Protein AF-A0A0D2NQE0-F1 (afdb_monomer_lite)

pLDDT: mean 86.61, std 12.64, range [36.31, 97.56]

Organism: Hypholoma sublateritium (strain FD-334 SS-4) (NCBI:txid945553)

InterPro domains:
  IPR002893 Zinc finger, MYND-type [PF01753] (149-188)
  IPR002893 Zinc finger, MYND-type [PS01360] (149-188)
  IPR002893 Zinc finger, MYND-type [PS50865] (149-188)

Secondary structure (DSSP, 8-state):
--PPPPPTTSSSSHHHHHHHHHHHHHHHHHHHHHHSTTS---SEEEE----GGGTTPPPTHHHH--SPPPHHHHHHHHHTTPPP-EEEETTTPPP-B-HHHHHHHHHHHHHTS--PPPPHHHHHHHB--GGGS-----GGGTSPPPPBBTTT--B-SS-PEEPTTTS--EESSHHHHHHHHHHHTTT---

Sequence (190 aa):
MVFPETCHCGNFSHHDYDTMTKYQADRLMSLLMYLHHNNAPPKWVRATYVTPRNNYGLDPAFLSSTTAPPPAEMRDRLAQGRAPLFHVAAEDFIPSLLSSDVEKIDNLRATKGGAHPVPEVVRAKVIGSKTTRPQVASKVFKEKNVRECAFCREAKEKDLMVCSRCKLVYYCGRECQRLAWPAHKLFCKG

Structure (mmCIF, N/CA/C/O backbone):
data_AF-A0A0D2NQE0-F1
#
_entry.id   AF-A0A0D2NQE0-F1
#
loop_
_atom_site.group_PDB
_atom_site.id
_atom_site.type_symbol
_atom_site.label_atom_id
_atom_site.label_alt_id
_atom_site.label_comp_id
_atom_site.label_asym_id
_atom_site.label_entity_id
_atom_site.label_seq_id
_atom_site.pdbx_PDB_ins_code
_atom_site.Cartn_x
_atom_site.Cartn_y
_atom_site.Cartn_z
_atom_site.occupancy
_atom_site.B_iso_or_equiv
_atom_site.auth_seq_id
_atom_site.auth_comp_id
_atom_site.auth_asym_id
_atom_site.auth_atom_id
_atom_site.pdbx_PDB_model_num
ATOM 1 N N . MET A 1 1 ? -2.275 0.205 20.006 1.00 40.38 1 MET A N 1
ATOM 2 C CA . MET A 1 1 ? -1.703 -0.985 19.342 1.00 40.38 1 MET A CA 1
ATOM 3 C C . MET A 1 1 ? -1.209 -1.913 20.434 1.00 40.38 1 MET A C 1
ATOM 5 O O . MET A 1 1 ? -0.296 -1.528 21.150 1.00 40.38 1 MET A O 1
ATOM 9 N N . VAL A 1 2 ? -1.866 -3.056 20.631 1.00 36.31 2 VAL A N 1
ATOM 10 C CA . VAL A 1 2 ? -1.380 -4.103 21.540 1.00 36.31 2 VAL A CA 1
ATOM 11 C C . VAL A 1 2 ? -0.460 -4.984 20.701 1.00 36.31 2 VAL A C 1
ATOM 13 O O . VAL A 1 2 ? -0.904 -5.583 19.726 1.00 36.31 2 VAL A O 1
ATOM 16 N N . PHE A 1 3 ? 0.836 -4.970 20.997 1.00 47.00 3 PHE A N 1
ATOM 17 C CA . PHE A 1 3 ? 1.813 -5.780 20.274 1.00 47.00 3 PHE A CA 1
ATOM 18 C C . PHE A 1 3 ? 1.885 -7.171 20.934 1.00 47.00 3 PHE A C 1
ATOM 20 O O . PHE A 1 3 ? 2.012 -7.232 22.157 1.00 47.00 3 PHE A O 1
ATOM 27 N N . PRO A 1 4 ? 1.762 -8.278 20.178 1.00 49.66 4 PRO A N 1
ATOM 28 C CA . PRO A 1 4 ? 1.842 -9.636 20.710 1.00 49.66 4 PRO A CA 1
ATOM 29 C C . PRO A 1 4 ? 3.259 -9.963 21.187 1.00 49.66 4 PRO A C 1
ATOM 31 O O . PRO A 1 4 ? 4.200 -9.221 20.905 1.00 49.66 4 PRO A O 1
ATOM 34 N N . GLU A 1 5 ? 3.394 -11.081 21.901 1.00 47.53 5 GLU A N 1
ATOM 35 C CA . GLU A 1 5 ? 4.648 -11.503 22.530 1.00 47.53 5 GLU A CA 1
ATOM 36 C C . GLU A 1 5 ? 5.834 -11.562 21.558 1.00 47.53 5 GLU A C 1
ATOM 38 O O . GLU A 1 5 ? 5.712 -11.837 20.359 1.00 47.53 5 GLU A O 1
ATOM 43 N N . THR A 1 6 ? 6.998 -11.222 22.102 1.00 51.16 6 THR A N 1
ATOM 44 C CA . THR A 1 6 ? 8.242 -10.977 21.383 1.00 51.16 6 THR A CA 1
ATOM 45 C C . THR A 1 6 ? 8.815 -12.258 20.782 1.00 51.16 6 THR A C 1
ATOM 47 O O . THR A 1 6 ? 8.816 -13.322 21.394 1.00 51.16 6 THR A O 1
ATOM 50 N N . CYS A 1 7 ? 9.394 -12.149 19.583 1.00 54.28 7 CYS A N 1
ATOM 51 C CA . CYS A 1 7 ? 10.381 -13.132 19.149 1.00 54.28 7 CYS A CA 1
ATOM 52 C C . CYS A 1 7 ? 11.585 -13.052 20.109 1.00 54.28 7 CYS A C 1
ATOM 54 O O . CYS A 1 7 ? 11.927 -11.959 20.571 1.00 54.28 7 CYS A O 1
ATOM 56 N N . HIS A 1 8 ? 12.267 -14.171 20.379 1.00 53.84 8 HIS A N 1
ATOM 57 C CA . HIS A 1 8 ? 13.438 -14.241 21.272 1.00 53.84 8 HIS A CA 1
ATOM 58 C C . HIS A 1 8 ? 14.613 -13.312 20.880 1.00 53.84 8 HIS A C 1
ATOM 60 O O . HIS A 1 8 ? 15.581 -13.202 21.623 1.00 53.84 8 HIS A O 1
ATOM 66 N N . CYS A 1 9 ? 14.532 -12.607 19.745 1.00 53.56 9 CYS A N 1
ATOM 67 C CA . CYS A 1 9 ? 15.471 -11.568 19.316 1.00 53.56 9 CYS A CA 1
ATOM 68 C C . CYS A 1 9 ? 15.145 -10.146 19.832 1.00 53.56 9 CYS A C 1
ATOM 70 O O . CYS A 1 9 ? 15.811 -9.184 19.444 1.00 53.56 9 CYS A O 1
ATOM 72 N N . GLY A 1 10 ? 14.107 -9.984 20.664 1.00 50.22 10 GLY A N 1
ATOM 73 C CA . GLY A 1 10 ? 13.691 -8.684 21.206 1.00 50.22 10 GLY A CA 1
ATOM 74 C C . GLY A 1 10 ? 12.960 -7.787 20.200 1.00 50.22 10 GLY A C 1
ATOM 75 O O . GLY A 1 10 ? 12.774 -6.600 20.461 1.00 50.22 10 GLY A O 1
ATOM 76 N N . ASN A 1 11 ? 12.549 -8.333 19.048 1.00 51.53 11 ASN A N 1
ATOM 77 C CA . ASN A 1 11 ? 11.785 -7.618 18.031 1.00 51.53 11 ASN A CA 1
ATOM 78 C C . ASN A 1 11 ? 10.411 -8.271 17.816 1.00 51.53 11 ASN A C 1
ATOM 80 O O . ASN A 1 11 ? 10.276 -9.497 17.788 1.00 51.53 11 ASN A O 1
ATOM 84 N N . PHE A 1 12 ? 9.378 -7.447 17.672 1.00 55.56 12 PHE A N 1
ATOM 85 C CA . PHE A 1 12 ? 8.002 -7.909 17.503 1.00 55.56 12 PHE A CA 1
ATOM 86 C C . PHE A 1 12 ? 7.825 -8.455 16.089 1.00 55.56 12 PHE A C 1
ATOM 88 O O . PHE A 1 12 ? 7.908 -7.691 15.138 1.00 55.56 12 PHE A O 1
ATOM 95 N N . SER A 1 13 ? 7.608 -9.764 15.944 1.00 63.03 13 SER A N 1
ATOM 96 C CA . SER A 1 13 ? 7.318 -10.444 14.671 1.00 63.03 13 SER A CA 1
ATOM 97 C C . SER A 1 13 ? 8.072 -9.910 13.434 1.00 63.03 13 SER A C 1
ATOM 99 O O . SER A 1 13 ? 7.471 -9.630 12.397 1.00 63.03 13 SER A O 1
ATOM 101 N N . HIS A 1 14 ? 9.396 -9.734 13.537 1.00 68.44 14 HIS A N 1
ATOM 102 C CA . HIS A 1 14 ? 10.224 -9.179 12.452 1.00 68.44 14 HIS A CA 1
ATOM 103 C C . HIS A 1 14 ? 10.023 -9.936 11.130 1.00 68.44 14 HIS A C 1
ATOM 105 O O . HIS A 1 14 ? 9.925 -9.316 10.082 1.00 68.44 14 HIS A O 1
ATOM 111 N N . HIS A 1 15 ? 9.844 -11.260 11.178 1.00 76.62 15 HIS A N 1
ATOM 112 C CA . HIS A 1 15 ? 9.548 -12.065 9.991 1.00 76.62 15 HIS A CA 1
ATOM 113 C C . HIS A 1 15 ? 8.231 -11.682 9.301 1.00 76.62 15 HIS A C 1
ATOM 115 O O . HIS A 1 15 ? 8.177 -11.649 8.071 1.00 76.62 15 HIS A O 1
ATOM 121 N N . ASP A 1 16 ? 7.178 -11.350 10.054 1.00 82.50 16 ASP A N 1
ATOM 122 C CA . ASP A 1 16 ? 5.924 -10.891 9.450 1.00 82.50 16 ASP A CA 1
ATOM 123 C C . ASP A 1 16 ? 6.078 -9.491 8.852 1.00 82.50 16 ASP A C 1
ATOM 125 O O . ASP A 1 16 ? 5.552 -9.236 7.769 1.00 82.50 16 ASP A O 1
ATOM 129 N N . TYR A 1 17 ? 6.812 -8.594 9.521 1.00 85.75 17 TYR A N 1
ATOM 130 C CA . TYR A 1 17 ? 7.097 -7.262 8.984 1.00 85.75 17 TYR A CA 1
ATOM 131 C C . TYR A 1 17 ? 7.960 -7.332 7.725 1.00 85.75 17 TYR A C 1
ATOM 133 O O . TYR A 1 17 ? 7.608 -6.703 6.735 1.00 85.75 17 TYR A O 1
ATOM 141 N N . ASP A 1 18 ? 9.019 -8.140 7.709 1.00 87.75 18 ASP A N 1
ATOM 142 C CA . ASP A 1 18 ? 9.844 -8.386 6.522 1.00 87.75 18 ASP A CA 1
ATOM 143 C C . ASP A 1 18 ? 8.992 -8.840 5.348 1.00 87.75 18 ASP A C 1
ATOM 145 O O . ASP A 1 18 ? 9.007 -8.241 4.270 1.00 87.75 18 ASP A O 1
ATOM 149 N N . THR A 1 19 ? 8.216 -9.895 5.586 1.00 89.06 19 THR A N 1
ATOM 150 C CA . THR A 1 19 ? 7.417 -10.532 4.550 1.00 89.06 19 THR A CA 1
ATOM 151 C C . THR A 1 19 ? 6.349 -9.570 4.038 1.00 89.06 19 THR A C 1
ATOM 153 O O . THR A 1 19 ? 6.157 -9.437 2.828 1.00 89.06 19 THR A O 1
ATOM 156 N N . MET A 1 20 ? 5.672 -8.854 4.940 1.00 91.19 20 MET A N 1
ATOM 157 C CA . MET A 1 20 ? 4.651 -7.885 4.563 1.00 91.19 20 MET A CA 1
ATOM 158 C C . MET A 1 20 ? 5.259 -6.694 3.825 1.00 91.19 20 MET A C 1
ATOM 160 O O . MET A 1 20 ? 4.739 -6.304 2.786 1.00 91.19 20 MET A O 1
ATOM 164 N N . THR A 1 21 ? 6.367 -6.133 4.303 1.00 93.69 21 THR A N 1
ATOM 165 C CA . THR A 1 21 ? 7.018 -4.984 3.667 1.00 93.69 21 THR A CA 1
ATOM 166 C C . THR A 1 21 ? 7.534 -5.338 2.278 1.00 93.69 21 THR A C 1
ATOM 168 O O . THR A 1 21 ? 7.299 -4.569 1.345 1.00 93.69 21 THR A O 1
ATOM 171 N N . LYS A 1 22 ? 8.156 -6.511 2.095 1.00 94.12 22 LYS A N 1
ATOM 172 C CA . LYS A 1 22 ? 8.563 -6.977 0.761 1.00 94.12 22 LYS A CA 1
ATOM 173 C C . LYS A 1 22 ? 7.356 -7.166 -0.158 1.00 94.12 22 LYS A C 1
ATOM 175 O O . LYS A 1 22 ? 7.358 -6.622 -1.258 1.00 94.12 22 LYS A O 1
ATOM 180 N N . TYR A 1 23 ? 6.302 -7.836 0.313 1.00 95.00 23 TYR A N 1
ATOM 181 C CA . TYR A 1 23 ? 5.068 -8.021 -0.458 1.00 95.00 23 TYR A CA 1
ATOM 182 C C . TYR A 1 23 ? 4.419 -6.686 -0.860 1.00 95.00 23 TYR A C 1
ATOM 184 O O . TYR A 1 23 ? 3.979 -6.525 -1.996 1.00 95.00 23 TYR A O 1
ATOM 192 N N . GLN A 1 24 ? 4.373 -5.698 0.039 1.00 95.81 24 GLN A N 1
ATOM 193 C CA . GLN A 1 24 ? 3.844 -4.373 -0.297 1.00 95.81 24 GLN A CA 1
ATOM 194 C C . GLN A 1 24 ? 4.749 -3.624 -1.284 1.00 95.81 24 GLN A C 1
ATOM 196 O O . GLN A 1 24 ? 4.229 -2.896 -2.126 1.00 95.81 24 GLN A O 1
ATOM 201 N N . ALA A 1 25 ? 6.070 -3.824 -1.238 1.00 96.94 25 ALA A N 1
ATOM 202 C CA . ALA A 1 25 ? 6.989 -3.286 -2.241 1.00 96.94 25 ALA A CA 1
ATOM 203 C C . ALA A 1 25 ? 6.737 -3.909 -3.625 1.00 96.94 25 ALA A C 1
ATOM 205 O O . ALA A 1 25 ? 6.597 -3.181 -4.604 1.00 96.94 25 ALA A O 1
ATOM 206 N N . ASP A 1 26 ? 6.579 -5.233 -3.699 1.00 97.31 26 ASP A N 1
ATOM 207 C CA . ASP A 1 26 ? 6.216 -5.950 -4.930 1.00 97.31 26 ASP A CA 1
ATOM 208 C C . ASP A 1 26 ? 4.865 -5.490 -5.492 1.00 97.31 26 ASP A C 1
ATOM 210 O O . ASP A 1 26 ? 4.704 -5.257 -6.694 1.00 97.31 26 ASP A O 1
ATOM 214 N N . ARG A 1 27 ? 3.879 -5.304 -4.610 1.00 97.12 27 ARG A N 1
ATOM 215 C CA . ARG A 1 27 ? 2.547 -4.821 -4.976 1.00 97.12 27 ARG A CA 1
ATOM 216 C C . ARG A 1 27 ? 2.557 -3.363 -5.431 1.00 97.12 27 ARG A C 1
ATOM 218 O O . ARG A 1 27 ? 1.858 -3.032 -6.389 1.00 97.12 27 ARG A O 1
ATOM 225 N N . LEU A 1 28 ? 3.352 -2.503 -4.792 1.00 97.56 28 LEU A N 1
ATOM 226 C CA . LEU A 1 28 ? 3.572 -1.129 -5.242 1.00 97.56 28 LEU A CA 1
ATOM 227 C C . LEU A 1 28 ? 4.247 -1.117 -6.614 1.00 97.56 28 LEU A C 1
ATOM 229 O O . LEU A 1 28 ? 3.805 -0.385 -7.495 1.00 97.56 28 LEU A O 1
ATOM 233 N N . MET A 1 29 ? 5.259 -1.961 -6.823 1.00 97.56 29 MET A N 1
ATOM 234 C CA . MET A 1 29 ? 5.920 -2.072 -8.118 1.00 97.56 29 MET A CA 1
ATOM 235 C C . MET A 1 29 ? 4.952 -2.543 -9.203 1.00 97.56 29 MET A C 1
ATOM 237 O O . MET A 1 29 ? 4.847 -1.906 -10.248 1.00 97.56 29 MET A O 1
ATOM 241 N N . SER A 1 30 ? 4.148 -3.571 -8.917 1.00 97.31 30 SER A N 1
ATOM 242 C CA . SER A 1 30 ? 3.070 -4.044 -9.796 1.00 97.31 30 SER A CA 1
ATOM 243 C C . SER A 1 30 ? 2.115 -2.903 -10.185 1.00 97.31 30 SER A C 1
ATOM 245 O O . SER A 1 30 ? 1.779 -2.737 -11.356 1.00 97.31 30 SER A O 1
ATOM 247 N N . LEU A 1 31 ? 1.710 -2.071 -9.218 1.00 97.00 31 LEU A N 1
ATOM 248 C CA . LEU A 1 31 ? 0.850 -0.910 -9.463 1.00 97.00 31 LEU A CA 1
ATOM 249 C C . LEU A 1 31 ? 1.531 0.152 -10.334 1.00 97.00 31 LEU A C 1
ATOM 251 O O . LEU A 1 31 ? 0.899 0.688 -11.242 1.00 97.00 31 LEU A O 1
ATOM 255 N N . LEU A 1 32 ? 2.803 0.458 -10.084 1.00 96.38 32 LEU A N 1
ATOM 256 C CA . LEU A 1 32 ? 3.547 1.463 -10.844 1.00 96.38 32 LEU A CA 1
ATOM 257 C C . LEU A 1 32 ? 3.780 1.014 -12.288 1.00 96.38 32 LEU A C 1
ATOM 259 O O . LEU A 1 32 ? 3.543 1.792 -13.210 1.00 96.38 32 LEU A O 1
ATOM 263 N N . MET A 1 33 ? 4.148 -0.253 -12.488 1.00 95.94 33 MET A N 1
ATOM 264 C CA . MET A 1 33 ? 4.244 -0.867 -13.812 1.00 95.94 33 MET A CA 1
ATOM 265 C C . MET A 1 33 ? 2.905 -0.800 -14.556 1.00 95.94 33 MET A C 1
ATOM 267 O O . MET A 1 33 ? 2.884 -0.509 -15.749 1.00 95.94 33 MET A O 1
ATOM 271 N N . TYR A 1 34 ? 1.788 -1.008 -13.850 1.00 95.44 34 TYR A N 1
ATOM 272 C CA . TYR A 1 34 ? 0.448 -0.923 -14.428 1.00 95.44 34 TYR A CA 1
ATOM 273 C C . TYR A 1 34 ? 0.043 0.508 -14.799 1.00 95.44 34 TYR A C 1
ATOM 275 O O . TYR A 1 34 ? -0.457 0.748 -15.894 1.00 95.44 34 TYR A O 1
ATOM 283 N N . LEU A 1 35 ? 0.245 1.481 -13.909 1.00 93.31 35 LEU A N 1
ATOM 284 C CA . LEU A 1 35 ? -0.209 2.861 -14.115 1.00 93.31 35 LEU A CA 1
ATOM 285 C C . LEU A 1 35 ? 0.673 3.642 -15.093 1.00 93.31 35 LEU A C 1
ATOM 287 O O . LEU A 1 35 ? 0.162 4.477 -15.838 1.00 93.31 35 LEU A O 1
ATOM 291 N N . HIS A 1 36 ? 1.977 3.367 -15.105 1.00 92.69 36 HIS A N 1
ATOM 292 C CA . HIS A 1 36 ? 2.969 4.140 -15.853 1.00 92.69 36 HIS A CA 1
ATOM 293 C C . HIS A 1 36 ? 3.526 3.407 -17.078 1.00 92.69 36 HIS A C 1
ATOM 295 O O . HIS A 1 36 ? 4.539 3.834 -17.623 1.00 92.69 36 HIS A O 1
ATOM 301 N N . HIS A 1 37 ? 2.861 2.351 -17.561 1.00 91.19 37 HIS A N 1
ATOM 302 C CA . HIS A 1 37 ? 3.311 1.582 -18.731 1.00 91.19 37 HIS A CA 1
ATOM 303 C C . HIS A 1 37 ? 3.567 2.436 -19.986 1.00 91.19 37 HIS A C 1
ATOM 305 O O . HIS A 1 37 ? 4.459 2.106 -20.759 1.00 91.19 37 HIS A O 1
ATOM 311 N N . ASN A 1 38 ? 2.845 3.550 -20.163 1.00 88.81 38 ASN A N 1
ATOM 312 C CA . ASN A 1 38 ? 3.040 4.473 -21.291 1.00 88.81 38 ASN A CA 1
ATOM 313 C C . ASN A 1 38 ? 4.097 5.562 -21.037 1.00 88.81 38 ASN A C 1
ATOM 315 O O . ASN A 1 38 ? 4.594 6.156 -21.986 1.00 88.81 38 ASN A O 1
ATOM 319 N N . ASN A 1 39 ? 4.442 5.834 -19.775 1.00 86.69 39 ASN A N 1
ATOM 320 C CA . ASN A 1 39 ? 5.243 6.994 -19.367 1.00 86.69 39 ASN A CA 1
ATOM 321 C C . ASN A 1 39 ? 6.516 6.565 -18.630 1.00 86.69 39 ASN A C 1
ATOM 323 O O . ASN A 1 39 ? 6.838 7.149 -17.601 1.00 86.69 39 ASN A O 1
ATOM 327 N N . ALA A 1 40 ? 7.198 5.535 -19.146 1.00 86.62 40 ALA A N 1
ATOM 328 C CA . ALA A 1 40 ? 8.415 4.958 -18.575 1.00 86.62 40 ALA A CA 1
ATOM 329 C C . ALA A 1 40 ? 8.266 4.628 -17.071 1.00 86.62 40 ALA A C 1
ATOM 331 O O . ALA A 1 40 ? 8.561 5.464 -16.212 1.00 86.62 40 ALA A O 1
ATOM 332 N N . PRO A 1 41 ? 7.810 3.413 -16.718 1.00 89.38 41 PRO A N 1
ATOM 333 C CA . PRO A 1 41 ? 7.633 3.053 -15.320 1.00 89.38 41 PRO A CA 1
ATOM 334 C C . PRO A 1 41 ? 8.964 3.140 -14.549 1.00 89.38 41 PRO A C 1
ATOM 336 O O . PRO A 1 41 ? 10.041 3.015 -15.145 1.00 89.38 41 PRO A O 1
ATOM 339 N N . PRO A 1 42 ? 8.912 3.359 -13.223 1.00 93.38 42 PRO A N 1
ATOM 340 C CA . PRO A 1 42 ? 10.116 3.432 -12.408 1.00 93.38 42 PRO A CA 1
ATOM 341 C C . PRO A 1 42 ? 10.927 2.140 -12.529 1.00 93.38 42 PRO A C 1
ATOM 343 O O . PRO A 1 42 ? 10.374 1.060 -12.714 1.00 93.38 42 PRO A O 1
ATOM 346 N N . LYS A 1 43 ? 12.253 2.259 -12.413 1.00 94.69 43 LYS A N 1
ATOM 347 C CA . LYS A 1 43 ? 13.169 1.111 -12.510 1.00 94.69 43 LYS A CA 1
ATOM 348 C C . LYS A 1 43 ? 13.151 0.241 -11.259 1.00 94.69 43 LYS A C 1
ATOM 350 O O . LYS A 1 43 ? 13.418 -0.949 -11.340 1.00 94.69 43 LYS A O 1
ATOM 355 N N . TRP A 1 44 ? 12.856 0.836 -10.108 1.00 95.50 44 TRP A N 1
ATOM 356 C CA . TRP A 1 44 ? 12.830 0.147 -8.829 1.00 95.50 44 TRP A CA 1
ATOM 357 C C . TRP A 1 44 ? 11.980 0.895 -7.806 1.00 95.50 44 TRP A C 1
ATOM 359 O O . TRP A 1 44 ? 11.714 2.092 -7.940 1.00 95.50 44 TRP A O 1
ATOM 369 N N . VAL A 1 45 ? 11.599 0.181 -6.752 1.00 95.56 45 VAL A N 1
ATOM 370 C CA . VAL A 1 45 ? 11.077 0.734 -5.502 1.00 95.56 45 VAL A CA 1
ATOM 371 C C . VAL A 1 45 ? 11.885 0.200 -4.329 1.00 95.56 45 VAL A C 1
ATOM 373 O O . VAL A 1 45 ? 12.431 -0.903 -4.372 1.00 95.56 45 VAL A O 1
ATOM 376 N N . ARG A 1 46 ? 11.953 0.989 -3.257 1.00 94.75 46 ARG A N 1
ATOM 377 C CA . ARG A 1 46 ? 12.549 0.567 -1.990 1.00 94.75 46 ARG A CA 1
ATOM 378 C C . ARG A 1 46 ? 11.534 0.616 -0.871 1.00 94.75 46 ARG A C 1
ATOM 380 O O . ARG A 1 46 ? 10.681 1.499 -0.836 1.00 94.75 46 ARG A O 1
ATOM 387 N N . ALA A 1 47 ? 11.669 -0.315 0.061 1.00 95.19 47 ALA A N 1
ATOM 388 C CA . ALA A 1 47 ? 10.829 -0.375 1.240 1.00 95.19 47 ALA A CA 1
ATOM 389 C C . ALA A 1 47 ? 11.631 -0.831 2.458 1.00 95.19 47 ALA A C 1
ATOM 391 O O . ALA A 1 47 ? 12.557 -1.633 2.371 1.00 95.19 47 ALA A O 1
ATOM 392 N N . THR A 1 48 ? 11.251 -0.303 3.609 1.00 94.25 48 THR A N 1
ATOM 393 C CA . THR A 1 48 ? 11.735 -0.721 4.921 1.00 94.25 48 THR A CA 1
ATOM 394 C C . THR A 1 48 ? 10.621 -0.458 5.929 1.00 94.25 48 THR A C 1
ATOM 396 O O . THR A 1 48 ? 9.538 0.007 5.562 1.00 94.25 48 THR A O 1
ATOM 399 N N . TYR A 1 49 ? 10.860 -0.756 7.194 1.00 90.81 49 TYR A N 1
ATOM 400 C CA . TYR A 1 49 ? 9.957 -0.412 8.279 1.00 90.81 49 TYR A CA 1
ATOM 401 C C . TYR A 1 49 ? 10.761 0.057 9.484 1.00 90.81 49 TYR A C 1
ATOM 403 O O . TYR A 1 49 ? 11.948 -0.229 9.623 1.00 90.81 49 TYR A O 1
ATOM 411 N N . VAL A 1 50 ? 10.098 0.805 10.355 1.00 88.62 50 VAL A N 1
ATOM 412 C CA . VAL A 1 50 ? 10.700 1.346 11.570 1.00 88.62 50 VAL A CA 1
ATOM 413 C C . VAL A 1 50 ? 10.119 0.635 12.781 1.00 88.62 50 VAL A C 1
ATOM 415 O O . VAL A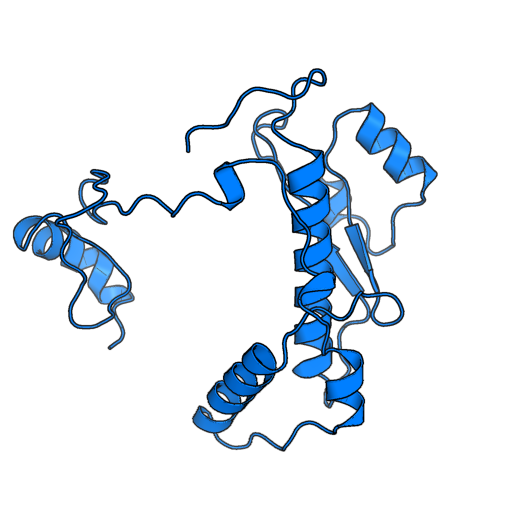 1 50 ? 8.951 0.248 12.789 1.00 88.62 50 VAL A O 1
ATOM 418 N N . THR A 1 51 ? 10.941 0.444 13.806 1.00 80.31 51 THR A N 1
ATOM 419 C CA . THR A 1 51 ? 10.558 -0.281 15.020 1.00 80.31 51 THR A CA 1
ATOM 420 C C . THR A 1 51 ? 10.779 0.592 16.257 1.00 80.31 51 THR A C 1
ATOM 422 O O . THR A 1 51 ? 11.589 1.527 16.214 1.00 80.31 51 THR A O 1
ATOM 425 N N . PRO A 1 52 ? 10.115 0.285 17.389 1.00 79.50 52 PRO A N 1
ATOM 426 C CA . PRO A 1 52 ? 10.355 0.987 18.651 1.00 79.50 52 PRO A CA 1
ATOM 427 C C . PRO A 1 52 ? 11.823 0.939 19.097 1.00 79.50 52 PRO A C 1
ATOM 429 O O . PRO A 1 52 ? 12.311 1.891 19.695 1.00 79.50 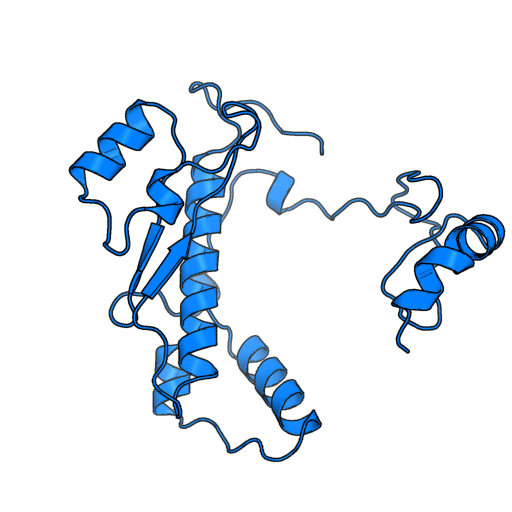52 PRO A O 1
ATOM 432 N N . ARG A 1 53 ? 12.548 -0.138 18.753 1.00 77.06 53 ARG A N 1
ATOM 433 C CA . ARG A 1 53 ? 13.975 -0.323 19.071 1.00 77.06 53 ARG A CA 1
ATOM 434 C C . ARG A 1 53 ? 14.847 0.820 18.548 1.00 77.06 53 ARG A C 1
ATOM 436 O O . ARG A 1 53 ? 15.799 1.205 19.216 1.00 77.06 53 ARG A O 1
ATOM 443 N N . ASN A 1 54 ? 14.488 1.381 17.395 1.00 76.31 54 ASN A N 1
ATOM 444 C CA . ASN A 1 54 ? 15.196 2.505 16.785 1.00 76.31 54 ASN A CA 1
ATOM 445 C C . ASN A 1 54 ? 14.437 3.827 16.970 1.00 76.31 54 ASN A C 1
ATOM 447 O O . ASN A 1 54 ? 14.597 4.741 16.166 1.00 76.31 54 ASN A O 1
ATOM 451 N N . ASN A 1 55 ? 13.575 3.924 17.990 1.00 84.00 55 ASN A N 1
ATOM 452 C CA . ASN A 1 55 ? 12.719 5.084 18.250 1.00 84.00 55 ASN A CA 1
ATOM 453 C C . ASN A 1 55 ? 11.893 5.513 17.021 1.00 84.00 55 ASN A C 1
ATOM 455 O O . ASN A 1 55 ? 11.724 6.699 16.747 1.00 84.00 55 ASN A O 1
ATOM 459 N N . TYR A 1 56 ? 11.446 4.535 16.226 1.00 86.12 56 TYR A N 1
ATOM 460 C CA . TYR A 1 56 ? 10.778 4.756 14.940 1.00 86.12 56 TYR A CA 1
ATOM 461 C C . TYR A 1 56 ? 11.583 5.597 13.926 1.00 86.12 56 TYR A C 1
ATOM 463 O O . TYR A 1 56 ? 11.028 6.112 12.957 1.00 86.12 56 TYR A O 1
ATOM 471 N N . GLY A 1 57 ? 12.896 5.722 14.127 1.00 89.44 57 GLY A N 1
ATOM 472 C CA . GLY A 1 57 ? 13.803 6.427 13.237 1.00 89.44 57 GLY A CA 1
ATOM 473 C C . GLY A 1 57 ? 14.045 5.650 11.948 1.00 89.44 57 GLY A C 1
ATOM 474 O O . GLY A 1 57 ? 14.289 4.440 11.966 1.00 89.44 57 GLY A O 1
ATOM 475 N N . LEU A 1 58 ? 13.998 6.365 10.824 1.00 89.62 58 LEU A N 1
ATOM 476 C CA . LEU A 1 58 ? 14.368 5.819 9.527 1.00 89.62 58 LEU A CA 1
ATOM 477 C C . LEU A 1 58 ? 15.891 5.711 9.431 1.00 89.62 58 LEU A C 1
ATOM 479 O O . LEU A 1 58 ? 16.612 6.671 9.693 1.00 89.62 58 LEU A O 1
ATOM 483 N N . ASP A 1 59 ? 16.373 4.539 9.033 1.00 87.94 59 ASP A N 1
ATOM 484 C CA . ASP A 1 59 ? 17.796 4.302 8.814 1.00 87.94 59 ASP A CA 1
ATOM 485 C C . ASP A 1 59 ? 18.328 5.242 7.711 1.00 87.94 59 ASP A C 1
ATOM 487 O O . ASP A 1 59 ? 17.786 5.213 6.604 1.00 87.94 59 ASP A O 1
ATOM 491 N N . PRO A 1 60 ? 19.377 6.054 7.944 1.00 89.81 60 PRO A N 1
ATOM 492 C CA . PRO A 1 60 ? 19.893 6.984 6.935 1.00 89.81 60 PRO A CA 1
ATOM 493 C C . PRO A 1 60 ? 20.309 6.305 5.624 1.00 89.81 60 PRO A C 1
ATOM 495 O O . PRO A 1 60 ? 20.163 6.891 4.550 1.00 89.81 60 PRO A O 1
ATOM 498 N N . ALA A 1 61 ? 20.751 5.043 5.689 1.00 88.38 61 ALA A N 1
ATOM 499 C CA . ALA A 1 61 ? 21.073 4.254 4.502 1.00 88.38 61 ALA A CA 1
ATOM 500 C C . ALA A 1 61 ? 19.850 4.017 3.598 1.00 88.38 61 ALA A C 1
ATOM 502 O O . ALA A 1 61 ? 20.008 3.764 2.400 1.00 88.38 61 ALA A O 1
ATOM 503 N N . PHE A 1 62 ? 18.629 4.133 4.144 1.00 91.00 62 PHE A N 1
ATOM 504 C CA . PHE A 1 62 ? 17.395 4.116 3.364 1.00 91.00 62 PHE A CA 1
ATOM 505 C C . PHE A 1 62 ? 17.313 5.300 2.378 1.00 91.00 62 PHE A C 1
ATOM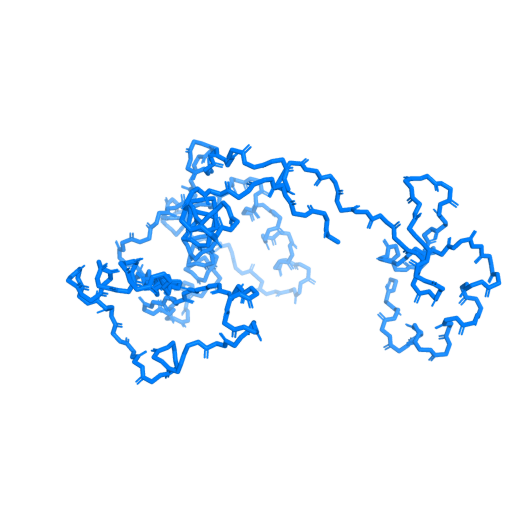 507 O O . PHE A 1 62 ? 16.719 5.163 1.311 1.00 91.00 62 PHE A O 1
ATOM 514 N N . LEU A 1 63 ? 17.923 6.441 2.696 1.00 89.00 63 LEU A N 1
ATOM 515 C CA . LEU A 1 63 ? 17.859 7.646 1.865 1.00 89.00 63 LEU A CA 1
ATOM 516 C C . LEU A 1 63 ? 19.126 7.867 1.034 1.00 89.00 63 LEU A C 1
ATOM 518 O O . LEU A 1 63 ? 19.049 8.455 -0.039 1.00 89.00 63 LEU A O 1
ATOM 522 N N . SER A 1 64 ? 20.283 7.409 1.514 1.00 87.38 64 SER A N 1
ATOM 523 C CA . SER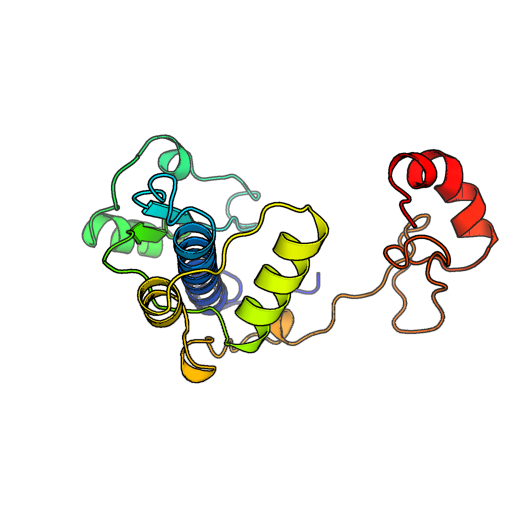 A 1 64 ? 21.575 7.729 0.892 1.00 87.38 64 SER A CA 1
ATOM 524 C C . SER A 1 64 ? 21.971 6.831 -0.282 1.00 87.38 64 SER A C 1
ATOM 526 O O . SER A 1 64 ? 22.826 7.220 -1.072 1.00 87.38 64 SER A O 1
ATOM 528 N N . SER A 1 65 ? 21.377 5.643 -0.414 1.00 81.06 65 SER A N 1
ATOM 529 C CA . SER A 1 65 ? 21.714 4.684 -1.473 1.00 81.06 65 SER A CA 1
ATOM 530 C C . SER A 1 65 ? 20.563 4.501 -2.462 1.00 81.06 65 SER A C 1
ATOM 532 O O . SER A 1 65 ? 19.402 4.392 -2.069 1.00 81.06 65 SER A O 1
ATOM 534 N N . THR A 1 66 ? 20.899 4.429 -3.749 1.00 83.50 66 THR A N 1
ATOM 535 C CA . THR A 1 66 ? 19.973 4.167 -4.866 1.00 83.50 66 THR A CA 1
ATOM 536 C C . THR A 1 66 ? 20.136 2.769 -5.459 1.00 83.50 66 THR A C 1
ATOM 538 O O . THR A 1 66 ? 19.445 2.430 -6.416 1.00 83.50 66 THR A O 1
ATOM 541 N N . THR A 1 67 ? 21.041 1.959 -4.910 1.00 87.19 67 THR A N 1
ATOM 542 C CA . THR A 1 67 ? 21.308 0.593 -5.366 1.00 87.19 67 THR A CA 1
ATOM 543 C C . THR A 1 67 ? 20.745 -0.432 -4.388 1.00 87.19 67 THR A C 1
ATOM 545 O O . THR A 1 67 ? 20.428 -0.126 -3.230 1.00 87.19 67 THR A O 1
ATOM 548 N N . ALA A 1 68 ? 20.584 -1.666 -4.870 1.00 86.00 68 ALA A N 1
ATOM 549 C CA . ALA A 1 68 ? 20.231 -2.788 -4.018 1.00 86.00 68 ALA A CA 1
ATOM 550 C C . ALA A 1 68 ? 21.395 -3.093 -3.056 1.00 86.00 68 ALA A C 1
ATOM 552 O O . ALA A 1 68 ? 22.538 -3.204 -3.512 1.00 86.00 68 ALA A O 1
ATOM 553 N N . PRO A 1 69 ? 21.136 -3.234 -1.744 1.00 87.75 69 PRO A N 1
ATOM 554 C CA . PRO A 1 69 ? 22.171 -3.624 -0.798 1.00 87.75 69 PRO A CA 1
ATOM 555 C C . PRO A 1 69 ? 22.672 -5.039 -1.130 1.00 87.75 69 PRO A C 1
ATOM 557 O O . PRO A 1 69 ? 21.855 -5.928 -1.402 1.00 87.75 69 PRO A O 1
ATOM 560 N N . PRO A 1 70 ? 23.992 -5.290 -1.091 1.00 90.06 70 PRO A N 1
ATOM 561 C CA . PRO A 1 70 ? 24.533 -6.626 -1.285 1.00 90.06 70 PRO A CA 1
ATOM 562 C C . PRO A 1 70 ? 23.948 -7.629 -0.274 1.00 90.06 70 PRO A C 1
ATOM 564 O O . PRO A 1 70 ? 23.673 -7.259 0.872 1.00 90.06 70 PRO A O 1
ATOM 567 N N . PRO A 1 71 ? 23.835 -8.925 -0.623 1.00 88.00 71 PRO A N 1
ATOM 568 C CA . PRO A 1 71 ? 23.335 -9.942 0.304 1.00 88.00 71 PRO A CA 1
ATOM 569 C C . PRO A 1 71 ? 24.107 -10.015 1.628 1.00 88.00 71 PRO A C 1
ATOM 571 O O . PRO A 1 71 ? 23.517 -10.314 2.663 1.00 88.00 71 PRO A O 1
ATOM 574 N N . ALA A 1 72 ? 25.414 -9.731 1.607 1.00 89.44 72 ALA A N 1
ATOM 575 C CA . ALA A 1 72 ? 26.238 -9.648 2.812 1.00 89.44 72 ALA A CA 1
ATOM 576 C C . ALA A 1 72 ? 25.795 -8.493 3.725 1.00 89.44 72 ALA A C 1
ATOM 578 O O . ALA A 1 72 ? 25.506 -8.725 4.893 1.00 89.44 72 ALA A O 1
ATOM 579 N N . GLU A 1 73 ? 25.610 -7.289 3.172 1.00 88.06 73 GLU A N 1
ATOM 580 C CA . GLU A 1 73 ? 25.121 -6.131 3.932 1.00 88.06 73 GLU A CA 1
ATOM 581 C C . GLU A 1 73 ? 23.732 -6.402 4.525 1.00 88.06 73 GLU A C 1
ATOM 583 O O . GLU A 1 73 ? 23.460 -6.066 5.677 1.00 88.06 73 GLU A O 1
ATOM 588 N N . MET A 1 74 ? 22.848 -7.059 3.765 1.00 85.38 74 MET A N 1
ATOM 589 C CA . MET A 1 74 ? 21.526 -7.439 4.264 1.00 85.38 74 MET A CA 1
ATOM 590 C C . MET A 1 74 ? 21.620 -8.390 5.465 1.00 85.38 74 MET A C 1
ATOM 592 O O . MET A 1 74 ? 20.910 -8.208 6.453 1.00 85.38 74 MET A O 1
ATOM 596 N N . ARG A 1 75 ? 22.508 -9.390 5.406 1.00 85.19 75 ARG A N 1
ATOM 597 C CA . ARG A 1 75 ? 22.742 -10.328 6.516 1.00 85.19 75 ARG A CA 1
ATOM 598 C C . ARG A 1 75 ? 23.304 -9.614 7.743 1.00 85.19 75 ARG A C 1
ATOM 600 O O . ARG A 1 75 ? 22.801 -9.834 8.842 1.00 85.19 75 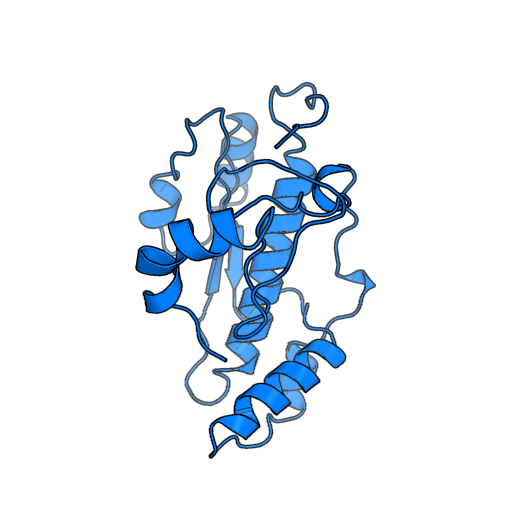ARG A O 1
ATOM 607 N N . ASP A 1 76 ? 24.266 -8.719 7.549 1.00 87.75 76 ASP A N 1
ATOM 608 C CA . ASP A 1 76 ? 24.879 -7.950 8.635 1.00 87.75 76 ASP A CA 1
ATOM 609 C C . ASP A 1 76 ? 23.862 -7.031 9.322 1.00 87.75 76 ASP A C 1
ATOM 611 O O . ASP A 1 76 ? 23.816 -6.948 10.551 1.00 87.75 76 ASP A O 1
ATOM 615 N N . ARG A 1 77 ? 22.980 -6.384 8.548 1.00 87.12 77 ARG A N 1
ATOM 616 C CA . ARG A 1 77 ? 21.868 -5.576 9.078 1.00 87.12 77 ARG A CA 1
ATOM 617 C C . ARG A 1 77 ? 20.945 -6.385 9.977 1.00 87.12 77 ARG A C 1
ATOM 619 O O . ARG A 1 77 ? 20.633 -5.944 11.083 1.00 87.12 77 ARG A O 1
ATOM 626 N N . LEU A 1 78 ? 20.535 -7.562 9.507 1.00 82.62 78 LEU A N 1
ATOM 627 C CA . LEU A 1 78 ? 19.662 -8.462 10.256 1.00 82.62 78 LEU A CA 1
ATOM 628 C C . LEU A 1 78 ? 20.342 -8.950 11.540 1.00 82.62 78 LEU A C 1
ATOM 630 O O . LEU A 1 78 ? 19.717 -8.937 12.599 1.00 82.62 78 LEU A O 1
ATOM 634 N N . ALA A 1 79 ? 21.635 -9.289 11.480 1.00 83.31 79 ALA A N 1
ATOM 635 C CA . ALA A 1 79 ? 22.427 -9.664 12.653 1.00 83.31 79 ALA A CA 1
ATOM 636 C C . ALA A 1 79 ? 22.524 -8.524 13.687 1.00 83.31 79 ALA A C 1
ATOM 638 O O . ALA A 1 79 ? 22.491 -8.767 14.892 1.00 83.31 79 ALA A O 1
ATOM 639 N N . GLN A 1 80 ? 22.565 -7.269 13.230 1.00 83.19 80 GLN A N 1
ATOM 640 C CA . GLN A 1 80 ? 22.530 -6.073 14.082 1.00 83.19 80 GLN A CA 1
ATOM 641 C C . GLN A 1 80 ? 21.116 -5.727 14.591 1.00 83.19 80 GLN A C 1
ATOM 643 O O . GLN A 1 80 ? 20.943 -4.761 15.336 1.00 83.19 80 GLN A O 1
ATOM 648 N N . GLY A 1 81 ? 20.085 -6.482 14.194 1.00 78.94 81 GLY A N 1
ATOM 649 C CA . GLY A 1 81 ? 18.689 -6.208 14.535 1.00 78.94 81 GLY A CA 1
ATOM 650 C C . GLY A 1 81 ? 18.121 -4.952 13.867 1.00 78.94 81 GLY A C 1
ATOM 651 O O . GLY A 1 81 ? 17.136 -4.393 14.356 1.00 78.94 81 GLY A O 1
ATOM 652 N N . ARG A 1 82 ? 18.746 -4.488 12.779 1.00 84.38 82 ARG A N 1
ATOM 653 C CA . ARG A 1 82 ? 18.260 -3.380 11.951 1.00 84.38 82 ARG A CA 1
ATOM 654 C C . ARG A 1 82 ? 17.261 -3.915 10.934 1.00 84.38 82 ARG A C 1
ATOM 656 O O . ARG A 1 82 ? 17.447 -5.000 10.391 1.00 84.38 82 ARG A O 1
ATOM 663 N N . ALA A 1 83 ? 16.241 -3.114 10.638 1.00 87.94 83 ALA A N 1
ATOM 664 C CA . ALA A 1 83 ? 15.275 -3.461 9.608 1.00 87.94 83 ALA A CA 1
ATOM 665 C C . ALA A 1 83 ? 15.965 -3.622 8.234 1.00 87.94 83 ALA A C 1
ATOM 667 O O . ALA A 1 83 ? 16.920 -2.889 7.919 1.00 87.94 83 ALA A O 1
ATOM 668 N N . PRO A 1 84 ? 15.492 -4.563 7.402 1.00 90.56 84 PRO A N 1
ATOM 669 C CA . PRO A 1 84 ? 16.014 -4.758 6.058 1.00 90.56 84 PRO A CA 1
ATOM 670 C C . PRO A 1 84 ? 15.684 -3.578 5.140 1.00 90.56 84 PRO A C 1
ATOM 672 O O . PRO A 1 84 ? 14.700 -2.856 5.326 1.00 90.56 84 PRO A O 1
ATOM 675 N N . LEU A 1 85 ? 16.506 -3.408 4.106 1.00 93.06 85 LEU A N 1
ATOM 676 C CA . LEU A 1 85 ? 16.284 -2.450 3.023 1.00 93.06 85 LEU A CA 1
ATOM 677 C C . LEU A 1 85 ? 15.897 -3.214 1.755 1.00 93.06 85 LEU A C 1
ATOM 679 O O . LEU A 1 85 ? 16.753 -3.614 0.970 1.00 93.06 85 LEU A O 1
ATOM 683 N N . PHE A 1 86 ? 14.605 -3.448 1.551 1.00 94.00 86 PHE A N 1
ATOM 684 C CA . PHE A 1 86 ? 14.141 -4.129 0.348 1.00 94.00 86 PHE A CA 1
ATOM 685 C C . PHE A 1 86 ? 14.302 -3.219 -0.860 1.00 94.00 86 PHE A C 1
ATOM 687 O O . PHE A 1 86 ? 13.834 -2.083 -0.839 1.00 94.00 86 PHE A O 1
ATOM 694 N N . HIS A 1 87 ? 14.920 -3.741 -1.913 1.00 95.00 87 HIS A N 1
ATOM 695 C CA . HIS A 1 87 ? 15.012 -3.115 -3.222 1.00 95.00 87 HIS A CA 1
ATOM 696 C C . HIS A 1 87 ? 14.349 -4.055 -4.229 1.00 95.00 87 HIS A C 1
ATOM 698 O O . HIS A 1 87 ? 14.765 -5.202 -4.356 1.00 95.00 87 HIS A O 1
ATOM 704 N N . VAL A 1 88 ? 13.297 -3.587 -4.893 1.00 95.56 88 VAL A N 1
ATOM 705 C CA . VAL A 1 88 ? 12.497 -4.363 -5.849 1.00 95.56 88 VAL A CA 1
ATOM 706 C C . VAL A 1 88 ? 12.608 -3.685 -7.205 1.00 95.56 88 VAL A C 1
ATOM 708 O O . VAL A 1 88 ? 12.222 -2.523 -7.326 1.00 95.56 88 VAL A O 1
ATOM 711 N N . ALA A 1 89 ? 13.155 -4.374 -8.199 1.00 95.25 89 ALA A N 1
ATOM 712 C CA . ALA A 1 89 ? 13.372 -3.850 -9.538 1.00 95.25 89 ALA A CA 1
ATOM 713 C C . ALA A 1 89 ? 12.197 -4.180 -10.481 1.00 95.25 89 ALA A C 1
ATOM 715 O O . ALA A 1 89 ? 11.309 -4.980 -10.182 1.00 95.25 89 ALA A O 1
ATOM 716 N N . ALA A 1 90 ? 12.147 -3.515 -11.635 1.00 94.50 90 ALA A N 1
ATOM 717 C CA . ALA A 1 90 ? 11.064 -3.657 -12.618 1.00 94.50 90 ALA A CA 1
ATOM 718 C C . ALA A 1 90 ? 11.087 -5.007 -13.350 1.00 94.50 90 ALA A C 1
ATOM 720 O O . ALA A 1 90 ? 10.103 -5.403 -13.993 1.00 94.50 90 ALA A O 1
ATOM 721 N N . GLU A 1 91 ? 12.231 -5.671 -13.286 1.00 92.94 91 GLU A N 1
ATOM 722 C CA . GLU A 1 91 ? 12.549 -6.955 -13.883 1.00 92.94 91 GLU A CA 1
ATOM 723 C C . GLU A 1 91 ? 12.333 -8.145 -12.937 1.00 92.94 91 GLU A C 1
ATOM 725 O O . GLU A 1 91 ? 12.117 -9.246 -13.435 1.00 92.94 91 GLU A O 1
ATOM 730 N N . ASP A 1 92 ? 12.348 -7.943 -11.613 1.00 91.94 92 ASP A N 1
ATOM 731 C CA . ASP A 1 92 ? 12.400 -9.034 -10.623 1.00 91.94 92 ASP A CA 1
ATOM 732 C C . ASP A 1 92 ? 11.301 -8.992 -9.543 1.00 91.94 92 ASP A C 1
ATOM 734 O O . ASP A 1 92 ? 11.294 -9.817 -8.624 1.00 91.94 92 ASP A O 1
ATOM 738 N N . PHE A 1 93 ? 10.352 -8.058 -9.639 1.00 95.75 93 PHE A N 1
ATOM 739 C CA . PHE A 1 93 ? 9.234 -7.997 -8.699 1.00 95.75 93 PHE A CA 1
ATOM 740 C C . PHE A 1 93 ? 8.293 -9.199 -8.832 1.00 95.75 93 PHE A C 1
ATOM 742 O O . PHE A 1 93 ? 8.104 -9.765 -9.909 1.00 95.75 93 PHE A O 1
ATOM 749 N N . ILE A 1 94 ? 7.630 -9.545 -7.727 1.00 96.38 94 ILE A N 1
ATOM 750 C CA . ILE A 1 94 ? 6.611 -10.601 -7.709 1.00 96.38 94 ILE A CA 1
ATOM 751 C C . ILE A 1 94 ? 5.245 -9.998 -8.090 1.00 96.38 94 ILE A C 1
ATOM 753 O O . ILE A 1 94 ? 4.734 -9.149 -7.350 1.00 96.38 94 ILE A O 1
ATOM 757 N N . PRO A 1 95 ? 4.592 -10.435 -9.183 1.00 96.81 95 PRO A N 1
ATOM 758 C CA . PRO A 1 95 ? 3.258 -9.960 -9.548 1.00 96.81 95 PRO A CA 1
ATOM 759 C C . PRO A 1 95 ? 2.264 -10.183 -8.403 1.00 96.81 95 PRO A C 1
ATOM 761 O O . PRO A 1 95 ? 2.106 -11.298 -7.899 1.00 96.81 95 PRO A O 1
ATOM 764 N N . SER A 1 96 ? 1.627 -9.103 -7.947 1.00 95.88 96 SER A N 1
ATOM 765 C CA . SER A 1 96 ? 0.880 -9.108 -6.678 1.00 95.88 96 SER A CA 1
ATOM 766 C C . SER A 1 96 ? -0.465 -8.379 -6.731 1.00 95.88 96 SER A C 1
ATOM 768 O O . SER A 1 96 ? -1.136 -8.251 -5.702 1.00 95.88 96 SER A O 1
ATOM 770 N N . LEU A 1 97 ? -0.893 -7.885 -7.899 1.00 96.56 97 LEU A N 1
ATOM 771 C CA . LEU A 1 97 ? -2.254 -7.369 -8.079 1.00 96.56 97 LEU A CA 1
ATOM 772 C C . LEU A 1 97 ? -3.210 -8.519 -8.395 1.00 96.56 97 LEU A C 1
ATOM 774 O O . LEU A 1 97 ? -2.899 -9.377 -9.209 1.00 96.56 97 LEU A O 1
ATOM 778 N N . LEU A 1 98 ? -4.387 -8.544 -7.775 1.00 95.81 98 LEU A N 1
ATOM 779 C CA . LEU A 1 98 ? -5.436 -9.487 -8.164 1.00 95.81 98 LEU A CA 1
ATOM 780 C C . LEU A 1 98 ? -6.224 -8.923 -9.351 1.00 95.81 98 LEU A C 1
ATOM 782 O O . LEU A 1 98 ? -6.314 -7.705 -9.504 1.00 95.81 98 LEU A O 1
ATOM 786 N N . SER A 1 99 ? -6.894 -9.776 -10.130 1.00 94.56 99 SER A N 1
ATOM 787 C CA . SER A 1 99 ? -7.779 -9.320 -11.218 1.00 94.56 99 SER A CA 1
ATOM 788 C C . SER A 1 99 ? -8.822 -8.307 -10.725 1.00 94.56 99 SER A C 1
ATOM 790 O O . SER A 1 99 ? -9.006 -7.254 -11.326 1.00 94.56 99 SER A O 1
ATOM 792 N N . SER A 1 100 ? -9.395 -8.543 -9.539 1.00 95.25 100 SER A N 1
ATOM 793 C CA . SER A 1 100 ? -10.329 -7.609 -8.896 1.00 95.25 100 SER A CA 1
ATOM 794 C C . SER A 1 100 ? -9.699 -6.269 -8.498 1.00 95.25 100 SER A C 1
ATOM 796 O O . SER A 1 100 ? -10.406 -5.279 -8.325 1.00 95.25 100 SER A O 1
ATOM 798 N N . ASP A 1 101 ? -8.386 -6.233 -8.253 1.00 95.44 101 ASP A N 1
ATOM 799 C CA . ASP A 1 101 ? -7.679 -4.978 -7.983 1.00 95.44 101 ASP A CA 1
ATOM 800 C C . ASP A 1 101 ? -7.517 -4.180 -9.276 1.00 95.44 101 ASP A C 1
ATOM 802 O O . ASP A 1 101 ? -7.785 -2.982 -9.288 1.00 95.44 101 ASP A O 1
ATOM 806 N N . VAL A 1 102 ? -7.141 -4.855 -10.365 1.00 95.31 102 VAL A N 1
ATOM 807 C CA . VAL A 1 102 ? -7.009 -4.261 -11.702 1.00 95.31 102 VAL A CA 1
ATOM 808 C C . VAL A 1 102 ? -8.333 -3.663 -12.176 1.00 95.31 102 VAL A C 1
ATOM 810 O O . VAL A 1 102 ? -8.362 -2.506 -12.584 1.00 95.31 102 VAL A O 1
ATOM 813 N N . GLU A 1 103 ? -9.444 -4.385 -12.021 1.00 94.19 103 GLU A N 1
ATOM 814 C CA . GLU A 1 103 ? -10.788 -3.874 -12.331 1.00 94.19 103 GLU A CA 1
ATOM 815 C C . GLU A 1 103 ? -11.117 -2.591 -11.555 1.00 94.19 103 GLU A C 1
ATOM 817 O O . GLU A 1 103 ? -11.598 -1.610 -12.124 1.00 94.19 103 GLU A O 1
ATOM 822 N N . LYS A 1 104 ? -10.818 -2.554 -10.248 1.00 94.31 104 LYS A N 1
ATOM 823 C CA . LYS A 1 104 ? -11.018 -1.349 -9.426 1.00 94.31 104 LYS A CA 1
ATOM 824 C C . LYS A 1 104 ? -10.141 -0.194 -9.896 1.00 94.31 104 LYS A C 1
ATOM 826 O O . LYS A 1 104 ? -10.610 0.941 -9.924 1.00 94.31 104 LYS A O 1
ATOM 831 N N . ILE A 1 105 ? -8.886 -0.467 -10.252 1.00 93.69 105 ILE A N 1
ATOM 832 C CA . ILE A 1 105 ? -7.961 0.544 -10.772 1.00 93.69 105 ILE A CA 1
ATOM 833 C C . ILE A 1 105 ? -8.491 1.110 -12.092 1.00 93.69 105 ILE A C 1
ATOM 835 O O . ILE A 1 105 ? -8.513 2.328 -12.257 1.00 93.69 105 ILE A O 1
ATOM 839 N N . ASP A 1 106 ? -8.961 0.265 -13.007 1.00 93.06 106 ASP A N 1
ATOM 840 C CA . ASP A 1 106 ? -9.511 0.708 -14.289 1.00 93.06 106 ASP A CA 1
ATOM 841 C C . ASP A 1 106 ? -10.784 1.536 -14.114 1.00 93.06 106 ASP A C 1
ATOM 843 O O . ASP A 1 106 ? -10.888 2.614 -14.700 1.00 93.06 106 ASP A O 1
ATOM 847 N N . ASN A 1 107 ? -11.692 1.113 -13.231 1.00 92.25 107 ASN A N 1
ATOM 848 C CA . ASN A 1 107 ? -12.875 1.898 -12.875 1.00 92.25 107 ASN A CA 1
ATOM 849 C C . ASN A 1 107 ? -12.484 3.282 -12.335 1.00 92.25 107 ASN A C 1
ATOM 851 O O . ASN A 1 107 ? -13.028 4.300 -12.765 1.00 92.25 107 ASN A O 1
ATOM 855 N N . LEU A 1 108 ? -11.489 3.348 -11.443 1.00 91.12 108 LEU A N 1
ATOM 856 C CA . LEU A 1 108 ? -10.977 4.619 -10.925 1.00 91.12 108 LEU A CA 1
ATOM 857 C C . LEU A 1 108 ? -10.336 5.478 -12.024 1.00 91.12 108 LEU A C 1
ATOM 859 O O . LEU A 1 108 ? -10.534 6.692 -12.038 1.00 91.12 108 LEU A O 1
ATOM 863 N N . ARG A 1 109 ? -9.599 4.887 -12.968 1.00 90.25 109 ARG A N 1
ATOM 864 C CA . ARG A 1 109 ? -9.003 5.623 -14.096 1.00 90.25 109 ARG A CA 1
ATOM 865 C C . ARG A 1 109 ? -10.080 6.180 -15.028 1.00 90.25 109 ARG A C 1
ATOM 867 O O . ARG A 1 109 ? -9.994 7.343 -15.412 1.00 90.25 109 ARG A O 1
ATOM 874 N N . ALA A 1 110 ? -11.115 5.397 -15.329 1.00 88.88 110 ALA A N 1
ATOM 875 C CA . ALA A 1 110 ? -12.215 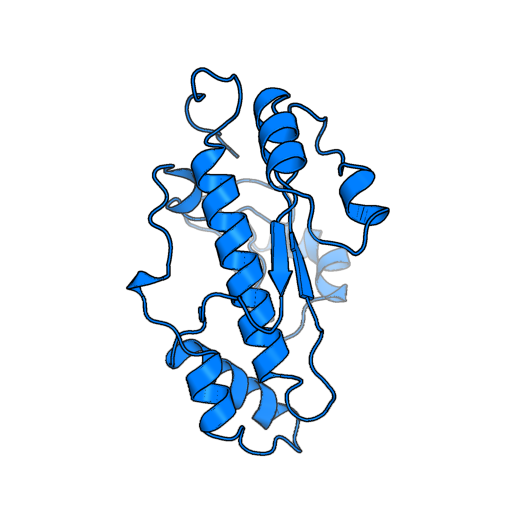5.803 -16.200 1.00 88.88 110 ALA A CA 1
ATOM 876 C C . ALA A 1 110 ? -12.986 7.018 -15.656 1.00 88.88 110 ALA A C 1
ATOM 878 O O . ALA A 1 110 ? -13.342 7.906 -16.429 1.00 88.88 110 ALA A O 1
ATOM 879 N N . THR A 1 111 ? -13.170 7.121 -14.331 1.00 86.12 111 THR A N 1
ATOM 880 C CA . THR A 1 111 ? -13.865 8.275 -13.717 1.00 86.12 111 THR A CA 1
ATOM 881 C C . THR A 1 111 ? -13.177 9.622 -13.945 1.00 86.12 111 THR A C 1
ATOM 883 O O . THR A 1 111 ? -13.839 10.655 -13.892 1.00 86.12 111 THR A O 1
ATOM 886 N N . LYS A 1 112 ? -11.864 9.641 -14.212 1.00 78.69 112 LYS A N 1
ATOM 887 C CA . LYS A 1 112 ? -11.107 10.876 -14.476 1.00 78.69 112 LYS A CA 1
ATOM 888 C C . LYS A 1 112 ? -11.091 11.297 -15.952 1.00 78.69 112 LYS A C 1
ATOM 890 O O . LYS A 1 112 ? -10.534 12.349 -16.253 1.00 78.69 112 LYS A O 1
ATOM 895 N N . GLY A 1 113 ? -11.710 10.520 -16.847 1.00 73.44 113 GLY A N 1
ATOM 896 C CA . GLY A 1 113 ? -11.657 10.737 -18.296 1.00 73.44 113 GLY A CA 1
ATOM 897 C C . GLY A 1 113 ? -10.288 10.394 -18.904 1.00 73.44 113 GLY A C 1
ATOM 898 O O . GLY A 1 113 ? -9.267 10.389 -18.222 1.00 73.44 113 GLY A O 1
ATOM 899 N N . GLY A 1 114 ? -10.258 10.058 -20.198 1.00 66.56 114 GLY A N 1
ATOM 900 C CA . GLY A 1 114 ? -9.006 9.854 -20.949 1.00 66.56 114 GLY A CA 1
ATOM 901 C C . GLY A 1 114 ? -8.218 8.572 -20.633 1.00 66.56 114 GLY A C 1
ATOM 902 O O . GLY A 1 114 ? -7.074 8.434 -21.061 1.00 66.56 114 GLY A O 1
ATOM 903 N N . ALA A 1 115 ? -8.793 7.618 -19.895 1.00 74.69 115 ALA A N 1
ATOM 904 C CA . ALA A 1 115 ? -8.121 6.357 -19.602 1.00 74.69 115 ALA A CA 1
ATOM 905 C C . ALA A 1 115 ? -8.171 5.405 -20.806 1.00 74.69 115 ALA A C 1
ATOM 907 O O . ALA A 1 115 ? -9.199 4.791 -21.082 1.00 74.69 115 ALA A O 1
ATOM 908 N N . HIS A 1 116 ? -7.040 5.239 -21.492 1.00 78.38 116 HIS A N 1
ATOM 909 C CA . HIS A 1 116 ? -6.892 4.165 -22.471 1.00 78.38 116 HIS A CA 1
ATOM 910 C C . HIS A 1 116 ? -6.862 2.789 -21.779 1.00 78.38 116 HIS A C 1
ATOM 912 O O . HIS A 1 116 ? -6.300 2.671 -20.673 1.00 78.38 116 HIS A O 1
ATOM 918 N N . PRO A 1 117 ? -7.437 1.749 -22.419 1.00 85.88 117 PRO A N 1
ATOM 919 C CA . PRO A 1 117 ? -7.309 0.373 -21.959 1.00 85.88 117 PRO A CA 1
ATOM 920 C C . PRO A 1 117 ? -5.839 0.005 -21.773 1.00 85.88 117 PRO A C 1
ATOM 922 O O . PRO A 1 117 ? -5.000 0.333 -22.611 1.00 85.88 117 PRO A O 1
ATOM 925 N N . VAL A 1 118 ? -5.521 -0.660 -20.663 1.00 92.56 118 VAL A N 1
ATOM 926 C CA . VAL A 1 118 ? -4.160 -1.158 -20.443 1.00 92.56 118 VAL A CA 1
ATOM 927 C C . VAL A 1 118 ? -3.949 -2.406 -21.303 1.00 92.56 118 VAL A C 1
ATOM 929 O O . VAL A 1 118 ? -4.802 -3.295 -21.255 1.00 92.56 118 VAL A O 1
ATOM 932 N N . PRO A 1 119 ? -2.844 -2.508 -22.066 1.00 95.12 119 PRO A N 1
ATOM 933 C CA . PRO A 1 119 ? -2.556 -3.686 -22.877 1.00 95.12 119 PRO A CA 1
ATOM 934 C C . PRO A 1 119 ? -2.497 -4.978 -22.055 1.00 95.12 119 PRO A C 1
ATOM 936 O O . PRO A 1 119 ? -1.979 -4.992 -20.935 1.00 95.12 119 PRO A O 1
ATOM 939 N N . GLU A 1 120 ? -2.942 -6.090 -22.642 1.00 95.62 120 GLU A N 1
ATOM 940 C CA . GLU A 1 120 ? -2.994 -7.386 -21.948 1.00 95.62 120 GLU A CA 1
ATOM 941 C C . GLU A 1 120 ? -1.606 -7.876 -21.506 1.00 95.62 120 GLU A C 1
ATOM 943 O O . GLU A 1 120 ? -1.453 -8.444 -20.431 1.00 95.62 120 GLU A O 1
ATOM 948 N N . VAL A 1 121 ? -0.557 -7.554 -22.270 1.00 95.31 121 VAL A N 1
ATOM 949 C CA . VAL A 1 121 ? 0.834 -7.853 -21.889 1.00 95.31 121 VAL A CA 1
ATOM 950 C C . VAL A 1 121 ? 1.243 -7.184 -20.569 1.00 95.31 121 VAL A C 1
ATOM 952 O O . VAL A 1 121 ? 1.956 -7.777 -19.762 1.00 95.31 121 VAL A O 1
ATOM 955 N N . VAL A 1 122 ? 0.760 -5.964 -20.306 1.00 95.44 122 VAL A N 1
ATOM 956 C CA . VAL A 1 122 ? 1.033 -5.246 -19.051 1.00 95.44 122 VAL A CA 1
ATOM 957 C C . VAL A 1 122 ? 0.223 -5.862 -17.913 1.00 95.44 122 VAL A C 1
ATOM 959 O O . VAL A 1 122 ? 0.755 -6.043 -16.820 1.00 95.44 122 VAL A O 1
ATOM 962 N N . ARG A 1 123 ? -1.038 -6.233 -18.171 1.00 96.38 123 ARG A N 1
ATOM 963 C CA . ARG A 1 123 ? -1.902 -6.939 -17.211 1.00 96.38 123 ARG A CA 1
ATOM 964 C C . ARG A 1 123 ? -1.277 -8.258 -16.764 1.00 96.38 123 ARG A C 1
ATOM 966 O O . ARG A 1 123 ? -1.086 -8.457 -15.566 1.00 96.38 123 ARG A O 1
ATOM 973 N N . ALA A 1 124 ? -0.865 -9.098 -17.709 1.00 96.06 124 ALA A N 1
ATOM 974 C CA . ALA A 1 124 ? -0.213 -10.375 -17.435 1.00 96.06 124 ALA A CA 1
ATOM 975 C C . ALA A 1 124 ? 1.084 -10.223 -16.619 1.00 96.06 124 ALA A C 1
ATOM 977 O O . ALA A 1 124 ? 1.394 -11.081 -15.798 1.00 96.06 124 ALA A O 1
ATOM 978 N N . LYS A 1 125 ? 1.820 -9.113 -16.791 1.00 95.75 125 LYS A N 1
ATOM 979 C CA . LYS A 1 125 ? 3.056 -8.840 -16.040 1.00 95.75 125 LYS A CA 1
ATOM 980 C C . LYS A 1 125 ? 2.814 -8.515 -14.558 1.00 95.75 125 LYS A C 1
ATOM 982 O O . LYS A 1 125 ? 3.707 -8.724 -13.745 1.00 95.75 125 LYS A O 1
ATOM 987 N N . VAL A 1 126 ? 1.653 -7.968 -14.192 1.00 96.44 126 VAL A N 1
ATOM 988 C CA . VAL A 1 126 ? 1.405 -7.447 -12.829 1.00 96.44 126 VAL A CA 1
ATOM 989 C C . VAL A 1 126 ? 0.375 -8.250 -12.039 1.00 96.44 126 VAL A C 1
ATOM 991 O O . VAL A 1 126 ? 0.328 -8.141 -10.808 1.00 96.44 126 VAL A O 1
ATOM 994 N N . ILE A 1 127 ? -0.456 -9.036 -12.731 1.00 96.44 127 ILE A N 1
ATOM 995 C CA . ILE A 1 127 ? -1.481 -9.865 -12.105 1.00 96.44 127 ILE A CA 1
ATOM 996 C C . ILE A 1 127 ? -0.825 -11.094 -11.474 1.00 96.44 127 ILE A C 1
ATOM 998 O O . ILE A 1 127 ? -0.204 -11.913 -12.143 1.00 96.44 127 ILE A O 1
ATOM 1002 N N . GLY A 1 128 ? -0.988 -11.209 -10.160 1.00 94.06 128 GLY A N 1
ATOM 1003 C CA . GLY A 1 128 ? -0.603 -12.363 -9.365 1.00 94.06 128 GLY A CA 1
ATOM 1004 C C . GLY A 1 128 ? -1.802 -13.198 -8.927 1.00 94.06 128 GLY A C 1
ATOM 1005 O O . GLY A 1 128 ? -2.958 -12.930 -9.256 1.00 94.06 128 GLY A O 1
ATOM 1006 N N . SER A 1 129 ? -1.518 -14.206 -8.108 1.00 91.94 129 SER A N 1
ATOM 1007 C CA . SER A 1 129 ? -2.529 -15.057 -7.478 1.00 91.94 129 SER A CA 1
ATOM 1008 C C . SER A 1 129 ? -2.634 -14.767 -5.983 1.00 91.94 129 SER A C 1
ATOM 1010 O O . SER A 1 129 ? -1.716 -14.237 -5.367 1.00 91.94 129 SER A O 1
ATOM 1012 N N . LYS A 1 130 ? -3.728 -15.197 -5.346 1.00 88.88 130 LYS A N 1
ATOM 1013 C CA . LYS A 1 130 ? -3.866 -15.156 -3.879 1.00 88.88 130 LYS A CA 1
ATOM 1014 C C . LYS A 1 130 ? -2.747 -15.913 -3.156 1.00 88.88 130 LYS A C 1
ATOM 1016 O O . LYS A 1 130 ? -2.511 -15.639 -1.987 1.00 88.88 130 LYS A O 1
ATOM 1021 N N . THR A 1 131 ? -2.069 -16.835 -3.836 1.00 88.06 131 THR A N 1
ATOM 1022 C CA . THR A 1 131 ? -0.922 -17.580 -3.302 1.00 88.06 131 THR A CA 1
ATOM 1023 C C . THR A 1 131 ? 0.324 -16.719 -3.103 1.00 88.06 131 THR A C 1
ATOM 1025 O O . THR A 1 131 ? 1.154 -17.076 -2.275 1.00 88.06 131 THR A O 1
ATOM 1028 N N . THR A 1 132 ? 0.461 -15.584 -3.803 1.00 84.69 132 THR A N 1
ATOM 1029 C CA . THR A 1 132 ? 1.584 -14.651 -3.591 1.00 84.69 132 THR A CA 1
ATOM 1030 C C . THR A 1 132 ? 1.391 -13.789 -2.347 1.00 84.69 132 THR A C 1
ATOM 1032 O O . THR A 1 132 ? 2.344 -13.194 -1.848 1.00 84.69 132 THR A O 1
ATOM 1035 N N . ARG A 1 133 ? 0.166 -13.742 -1.800 1.00 85.81 133 ARG A N 1
ATOM 1036 C CA . ARG A 1 133 ? -0.108 -13.052 -0.544 1.00 85.81 133 ARG A CA 1
ATOM 1037 C C . ARG A 1 133 ? 0.519 -13.837 0.611 1.00 85.81 133 ARG A C 1
ATOM 1039 O O . ARG A 1 133 ? 0.136 -14.988 0.833 1.00 85.81 133 ARG A O 1
ATOM 1046 N N . PRO A 1 134 ? 1.405 -13.218 1.402 1.00 85.06 134 PRO A N 1
ATOM 1047 C CA . PRO A 1 134 ? 2.055 -13.921 2.487 1.00 85.06 134 PRO A CA 1
ATOM 1048 C C . PRO A 1 134 ? 1.074 -14.281 3.599 1.00 85.06 134 PRO A C 1
ATOM 1050 O O . PRO A 1 134 ? 0.187 -13.500 3.963 1.00 85.06 134 PRO A O 1
ATOM 1053 N N . GLN A 1 135 ? 1.272 -15.470 4.164 1.00 79.88 135 GLN A N 1
ATOM 1054 C CA . GLN A 1 135 ? 0.632 -15.864 5.409 1.00 79.88 135 GLN A CA 1
ATOM 1055 C C . GLN A 1 135 ? 1.467 -15.323 6.565 1.00 79.88 135 GLN A C 1
ATOM 1057 O O . GLN A 1 135 ? 2.560 -15.807 6.828 1.00 79.88 135 GLN A O 1
ATOM 1062 N N . VAL A 1 136 ? 0.944 -14.305 7.240 1.00 75.88 136 VAL A N 1
ATOM 1063 C CA . VAL A 1 136 ? 1.562 -13.740 8.443 1.00 75.88 136 VAL A CA 1
ATOM 1064 C C . VAL A 1 136 ? 1.044 -14.458 9.687 1.00 75.88 136 VAL A C 1
ATOM 1066 O O . VAL A 1 136 ? -0.159 -14.738 9.815 1.00 75.88 136 VAL A O 1
ATOM 1069 N N . ALA A 1 137 ? 1.960 -14.797 10.590 1.00 68.88 137 ALA A N 1
ATOM 1070 C CA . ALA A 1 137 ? 1.661 -15.554 11.799 1.00 68.88 137 ALA A CA 1
ATOM 1071 C C . ALA A 1 137 ? 0.950 -14.676 12.839 1.00 68.88 137 ALA A C 1
ATOM 1073 O O . ALA A 1 137 ? -0.044 -15.100 13.440 1.00 68.88 137 ALA A O 1
ATOM 1074 N N . SER A 1 138 ? 1.416 -13.436 12.996 1.00 68.00 138 SER A N 1
ATOM 1075 C CA . SER A 1 138 ? 0.947 -12.482 13.993 1.00 68.00 138 SER A CA 1
ATOM 1076 C C . SER A 1 138 ? -0.532 -12.145 13.832 1.00 68.00 138 SER A C 1
ATOM 1078 O O . SER A 1 138 ? -1.023 -11.808 12.748 1.00 68.00 138 SER A O 1
ATOM 1080 N N . LYS A 1 139 ? -1.240 -12.173 14.967 1.00 66.75 139 LYS A N 1
ATOM 1081 C CA . LYS A 1 139 ? -2.638 -11.745 15.069 1.00 66.75 139 LYS A CA 1
ATOM 1082 C C . LYS A 1 139 ? -2.823 -10.271 14.707 1.00 66.75 139 LYS A C 1
ATOM 1084 O O . LYS A 1 139 ? -3.871 -9.938 14.175 1.00 66.75 139 LYS A O 1
ATOM 1089 N N . VAL A 1 140 ? -1.798 -9.426 14.860 1.00 67.19 140 VAL A N 1
ATOM 1090 C CA . VAL A 1 140 ? -1.861 -7.982 14.545 1.00 67.19 140 VAL A CA 1
ATOM 1091 C C . VAL A 1 140 ? -2.312 -7.729 13.112 1.00 67.19 140 VAL A C 1
ATOM 1093 O O . VAL A 1 140 ? -3.119 -6.844 12.859 1.00 67.19 140 VAL A O 1
ATOM 1096 N N . PHE A 1 141 ? -1.833 -8.532 12.162 1.00 66.88 141 PHE A N 1
ATOM 1097 C CA . PHE A 1 141 ? -2.206 -8.389 10.754 1.00 66.88 141 PHE A CA 1
ATOM 1098 C C . PHE A 1 141 ? -3.561 -9.032 10.406 1.00 66.88 141 PHE A C 1
ATOM 1100 O O . PHE A 1 141 ? -4.044 -8.879 9.282 1.00 66.88 141 PHE A O 1
ATOM 1107 N N . LYS A 1 142 ? -4.162 -9.776 11.342 1.00 67.50 142 LYS A N 1
ATOM 1108 C CA . LYS A 1 142 ? -5.476 -10.430 11.210 1.00 67.50 142 LYS A CA 1
ATOM 1109 C C . LYS A 1 142 ? -6.574 -9.683 11.974 1.00 67.50 142 LYS A C 1
ATOM 1111 O O . LYS A 1 142 ? -7.748 -9.815 11.631 1.00 67.50 142 LYS A O 1
ATOM 1116 N N . GLU A 1 143 ? -6.208 -8.918 12.997 1.00 70.69 143 GLU A N 1
ATOM 1117 C CA . GLU A 1 143 ? -7.123 -8.136 13.817 1.00 70.69 143 GLU A CA 1
ATOM 1118 C C . GLU A 1 143 ? -7.684 -6.942 13.039 1.00 70.69 143 GLU A C 1
ATOM 1120 O O . GLU A 1 143 ? -7.025 -6.322 12.202 1.00 70.69 143 GLU A O 1
ATOM 1125 N N . LYS A 1 144 ? -8.957 -6.626 13.291 1.00 70.25 144 LYS A N 1
ATOM 1126 C CA . LYS A 1 144 ? -9.580 -5.441 12.703 1.00 70.25 144 LYS A CA 1
ATOM 1127 C C . LYS A 1 144 ? -9.002 -4.207 13.384 1.00 70.25 144 LYS A C 1
ATOM 1129 O O . LYS A 1 144 ? -8.908 -4.172 14.607 1.00 70.25 144 LYS A O 1
ATOM 1134 N N . ASN A 1 145 ? -8.701 -3.176 12.596 1.00 72.75 145 ASN A N 1
ATOM 1135 C CA . ASN A 1 145 ? -8.366 -1.869 13.152 1.00 72.75 145 ASN A CA 1
ATOM 1136 C C . ASN A 1 145 ? -9.476 -1.431 14.110 1.00 72.75 145 ASN A C 1
ATOM 1138 O O . ASN A 1 145 ? -10.651 -1.372 13.726 1.00 72.75 145 ASN A O 1
ATOM 1142 N N . VAL A 1 146 ? -9.082 -1.135 15.346 1.00 80.44 146 VAL A N 1
ATOM 1143 C CA . VAL A 1 146 ? -9.978 -0.590 16.359 1.00 80.44 146 VAL A CA 1
ATOM 1144 C C . VAL A 1 146 ? -10.558 0.711 15.819 1.00 80.44 146 VAL A C 1
ATOM 1146 O O . VAL A 1 146 ? -9.831 1.573 15.323 1.00 80.44 146 VAL A O 1
ATOM 1149 N N . ARG A 1 147 ? -11.884 0.837 15.864 1.00 88.00 147 ARG A N 1
ATOM 1150 C CA . ARG A 1 147 ? -12.550 2.083 15.494 1.00 88.00 147 ARG A CA 1
ATOM 1151 C C . ARG A 1 147 ? -12.515 3.001 16.703 1.00 88.00 147 ARG A C 1
ATOM 1153 O O . ARG A 1 147 ? -12.912 2.608 17.796 1.00 88.00 147 ARG A O 1
ATOM 1160 N N . GLU A 1 148 ? -12.052 4.221 16.496 1.00 93.12 148 GLU A N 1
ATOM 1161 C CA . GLU A 1 148 ? -11.991 5.239 17.537 1.00 93.12 148 GLU A CA 1
ATOM 1162 C C . GLU A 1 148 ? -12.757 6.490 17.125 1.00 93.12 148 GLU A C 1
ATOM 1164 O O . GLU A 1 148 ? -12.915 6.801 15.940 1.00 93.12 148 GLU A O 1
ATOM 1169 N N . CYS A 1 149 ? -13.239 7.222 18.122 1.00 94.75 149 CYS A N 1
ATOM 1170 C CA . CYS A 1 149 ? -13.834 8.527 17.912 1.00 94.75 149 CYS A CA 1
ATOM 1171 C C . CYS A 1 149 ? -12.776 9.531 17.435 1.00 94.75 149 CYS A C 1
ATOM 1173 O O . CYS A 1 149 ? -11.801 9.796 18.134 1.00 94.75 149 CYS A O 1
ATOM 1175 N N . ALA A 1 150 ? -13.011 10.183 16.297 1.00 94.00 150 ALA A N 1
ATOM 1176 C CA . ALA A 1 150 ? -12.089 11.173 15.740 1.00 94.00 150 ALA A CA 1
ATOM 1177 C C . ALA A 1 150 ? -11.957 12.458 16.588 1.00 94.00 150 ALA A C 1
ATOM 1179 O O . ALA A 1 150 ? -11.083 13.275 16.308 1.00 94.00 150 ALA A O 1
ATOM 1180 N N . PHE A 1 151 ? -12.810 12.646 17.605 1.00 96.44 151 PHE A N 1
ATOM 1181 C CA . PHE A 1 151 ? -12.706 13.747 18.567 1.00 96.44 151 PHE A CA 1
ATOM 1182 C C . PHE A 1 151 ? -12.029 13.311 19.874 1.00 96.44 151 PHE A C 1
ATOM 1184 O O . PHE A 1 151 ? -10.918 13.738 20.163 1.00 96.44 151 PHE A O 1
ATOM 1191 N N . CYS A 1 152 ? -12.687 12.447 20.654 1.00 94.88 152 CYS A N 1
ATOM 1192 C CA . CYS A 1 152 ? -12.239 12.081 22.002 1.00 94.88 152 CYS A CA 1
ATOM 1193 C C . CYS A 1 152 ? -11.296 10.871 22.046 1.00 94.88 152 CYS A C 1
ATOM 1195 O O . CYS A 1 152 ? -10.884 10.484 23.131 1.00 94.88 152 CYS A O 1
ATOM 1197 N N . ARG A 1 153 ? -10.989 10.251 20.894 1.00 93.75 153 ARG A N 1
ATOM 1198 C CA . ARG A 1 153 ? -10.112 9.070 20.754 1.00 93.75 153 ARG A CA 1
ATOM 1199 C C . ARG A 1 153 ? -10.559 7.815 21.508 1.00 93.75 153 ARG A C 1
ATOM 1201 O O . ARG A 1 153 ? -9.834 6.831 21.532 1.00 93.75 153 ARG A O 1
ATOM 1208 N N . GLU A 1 154 ? -11.778 7.815 22.042 1.00 93.00 154 GLU A N 1
ATOM 1209 C CA . GLU A 1 154 ? -12.365 6.632 22.667 1.00 93.00 154 GLU A CA 1
ATOM 1210 C C . GLU A 1 154 ? -12.520 5.516 21.629 1.00 93.00 154 GLU A C 1
ATOM 1212 O O . GLU A 1 154 ? -13.195 5.690 20.605 1.00 93.00 154 GLU A O 1
ATOM 1217 N N . ALA A 1 155 ? -11.887 4.381 21.903 1.00 89.75 155 ALA A N 1
ATOM 1218 C CA . ALA A 1 155 ? -11.945 3.176 21.096 1.00 89.75 155 ALA A CA 1
ATOM 1219 C C . ALA A 1 155 ? -13.211 2.377 21.421 1.00 89.75 155 ALA A C 1
ATOM 1221 O O . ALA A 1 155 ? -13.443 2.014 22.570 1.00 89.75 155 ALA A O 1
ATOM 1222 N N . LYS A 1 156 ? -14.023 2.057 20.408 1.00 86.00 156 LYS A N 1
ATOM 1223 C CA . LYS A 1 156 ? -15.211 1.208 20.569 1.00 86.00 156 LYS A CA 1
ATOM 1224 C C . LYS A 1 156 ? -15.332 0.232 19.409 1.00 86.00 156 LYS A C 1
ATOM 1226 O O . LYS A 1 156 ? -15.211 0.608 18.245 1.00 86.00 156 LYS A O 1
ATOM 1231 N N . GLU A 1 157 ? -15.627 -1.029 19.712 1.00 76.88 157 GLU A N 1
ATOM 1232 C CA . GLU A 1 157 ? -15.859 -2.038 18.670 1.00 76.88 157 GLU A CA 1
ATOM 1233 C C . GLU A 1 157 ? -17.187 -1.827 17.927 1.00 76.88 157 GLU A C 1
ATOM 1235 O O . GLU A 1 157 ? -17.296 -2.131 16.735 1.00 76.88 157 GLU A O 1
ATOM 1240 N N . LYS A 1 158 ? -18.197 -1.296 18.625 1.00 77.06 158 LYS A N 1
ATOM 1241 C CA . LYS A 1 158 ? -19.561 -1.057 18.135 1.00 77.06 158 LYS A CA 1
ATOM 1242 C C . LYS A 1 158 ? -20.027 0.353 18.522 1.00 77.06 158 LYS A C 1
ATOM 1244 O O . LYS A 1 158 ? -19.329 1.075 19.229 1.00 77.06 158 LYS A O 1
ATOM 1249 N N . ASP A 1 159 ? -21.181 0.760 18.000 1.00 85.62 159 ASP A N 1
ATOM 1250 C CA . ASP A 1 159 ? -21.902 1.981 18.405 1.00 85.62 159 ASP A CA 1
ATOM 1251 C C . ASP A 1 159 ? -21.212 3.324 18.112 1.00 85.62 159 ASP A C 1
ATOM 1253 O O . ASP A 1 159 ? -21.576 4.362 18.664 1.00 85.62 159 ASP A O 1
ATOM 1257 N N . LEU A 1 160 ? -20.242 3.341 17.194 1.00 92.81 160 LEU A N 1
ATOM 1258 C CA . LEU A 1 160 ? -19.731 4.585 16.624 1.00 92.81 160 LEU A CA 1
ATOM 1259 C C . LEU A 1 160 ? -20.542 4.984 15.392 1.00 92.81 160 LEU A C 1
ATOM 1261 O O . LEU A 1 160 ? -20.724 4.196 14.461 1.00 92.81 160 LEU A O 1
ATOM 1265 N N . MET A 1 161 ? -20.961 6.244 15.347 1.00 94.19 161 MET A N 1
ATOM 1266 C CA . MET A 1 161 ? -21.592 6.826 14.170 1.00 94.19 161 MET A CA 1
ATOM 1267 C C . MET A 1 161 ? -20.526 7.237 13.161 1.00 94.19 161 MET A C 1
ATOM 1269 O O . MET A 1 161 ? -19.564 7.923 13.505 1.00 94.19 161 MET A O 1
ATOM 1273 N N . VAL A 1 162 ? -20.710 6.854 11.902 1.00 94.81 162 VAL A N 1
ATOM 1274 C CA . VAL A 1 162 ? -19.848 7.311 10.811 1.00 94.81 162 VAL A CA 1
ATOM 1275 C C . VAL A 1 162 ? -20.347 8.657 10.282 1.00 94.81 162 VAL A C 1
ATOM 1277 O O . VAL A 1 162 ? -21.554 8.897 10.222 1.00 94.81 162 VAL A O 1
ATOM 1280 N N . CYS A 1 163 ? -19.438 9.546 9.875 1.00 95.81 163 CYS A N 1
ATOM 1281 C CA . CYS A 1 163 ? -19.823 10.766 9.168 1.00 95.81 163 CYS A CA 1
ATOM 1282 C C . CYS A 1 163 ? -20.658 10.408 7.929 1.00 95.81 163 CYS A C 1
ATOM 1284 O O . CYS A 1 163 ? -20.167 9.735 7.024 1.00 95.81 163 CYS A O 1
ATOM 1286 N N . SER A 1 164 ? -21.904 10.878 7.867 1.00 93.44 164 SER A N 1
ATOM 1287 C CA . SER A 1 164 ? -22.837 10.541 6.783 1.00 93.44 164 SER A CA 1
ATOM 1288 C C . SER A 1 164 ? -22.399 11.055 5.411 1.00 93.44 164 SER A C 1
ATOM 1290 O O . SER A 1 164 ? -22.800 10.486 4.400 1.00 93.44 164 SER A O 1
ATOM 1292 N N . ARG A 1 165 ? -21.561 12.102 5.376 1.00 93.56 165 ARG A N 1
ATOM 1293 C CA . ARG A 1 165 ? -21.038 12.699 4.140 1.00 93.56 165 ARG A CA 1
ATOM 1294 C C . ARG A 1 165 ? -19.896 11.868 3.562 1.00 93.56 165 ARG A C 1
ATOM 1296 O O . ARG A 1 165 ? -20.064 11.250 2.523 1.00 93.56 165 ARG A O 1
ATOM 1303 N N . CYS A 1 166 ? -18.755 11.814 4.250 1.00 94.31 166 CYS A N 1
ATOM 1304 C CA . CYS A 1 166 ? -17.565 11.152 3.709 1.00 94.31 166 CYS A CA 1
ATOM 1305 C C . CYS A 1 166 ? -17.493 9.651 4.001 1.00 94.31 166 CYS A C 1
ATOM 1307 O O . CYS A 1 166 ? -16.772 8.935 3.320 1.00 94.31 166 CYS A O 1
ATOM 1309 N N . LYS A 1 167 ? -18.193 9.160 5.031 1.00 92.81 167 LYS A N 1
ATOM 1310 C CA . LYS A 1 167 ? -18.124 7.767 5.507 1.00 92.81 167 LYS A CA 1
ATOM 1311 C C . LYS A 1 167 ? -16.715 7.304 5.936 1.00 92.81 167 LYS A C 1
ATOM 1313 O O . LYS A 1 167 ? -16.477 6.106 6.052 1.00 92.81 167 LYS A O 1
ATOM 1318 N N . LEU A 1 168 ? -15.792 8.241 6.197 1.00 91.06 168 LEU A N 1
ATOM 1319 C CA . LEU A 1 168 ? -14.380 7.950 6.510 1.00 91.06 168 LEU A CA 1
ATOM 1320 C C . LEU A 1 168 ? -14.022 8.026 7.999 1.00 91.06 168 LEU A C 1
ATOM 1322 O O . LEU A 1 168 ? -13.055 7.401 8.419 1.00 91.06 168 LEU A O 1
ATOM 1326 N N . VAL A 1 169 ? -14.757 8.806 8.793 1.00 93.44 169 VAL A N 1
ATOM 1327 C CA . VAL A 1 169 ? -14.440 9.057 10.210 1.00 93.44 169 VAL A CA 1
ATOM 1328 C C . VAL A 1 169 ? -15.602 8.663 11.112 1.00 93.44 169 VAL A C 1
ATOM 1330 O O . VAL A 1 169 ? -16.765 8.751 10.709 1.00 93.44 169 VAL A O 1
ATOM 1333 N N . TYR A 1 170 ? -15.270 8.249 12.332 1.00 95.50 170 TYR A N 1
ATOM 1334 C CA . TYR A 1 170 ? -16.204 7.741 13.331 1.00 95.50 170 TYR A CA 1
ATOM 1335 C C . TYR A 1 170 ? -16.303 8.690 14.529 1.00 95.50 170 TYR A C 1
ATOM 1337 O O . TYR A 1 170 ? -15.330 9.349 14.893 1.00 95.50 170 TYR A O 1
ATOM 1345 N N . TYR A 1 171 ? -17.470 8.739 15.169 1.00 96.50 171 TYR A N 1
ATOM 1346 C CA . TYR A 1 171 ? -17.743 9.559 16.347 1.00 96.50 171 TYR A CA 1
ATOM 1347 C C . TYR A 1 171 ? -18.599 8.796 17.358 1.00 96.50 171 TYR A C 1
ATOM 1349 O O . TYR A 1 171 ? -19.494 8.048 16.973 1.00 96.50 171 TYR A O 1
ATOM 1357 N N . CYS A 1 172 ? -18.391 9.050 18.654 1.00 95.81 172 CYS A N 1
ATOM 1358 C CA . CYS A 1 172 ? -19.251 8.517 19.722 1.00 95.81 172 CYS A CA 1
ATOM 1359 C C . CYS A 1 172 ? -20.715 8.956 19.599 1.00 95.81 172 CYS A C 1
ATOM 1361 O O . CYS A 1 172 ? -21.606 8.279 20.093 1.00 95.81 172 CYS A O 1
ATOM 1363 N N . GLY A 1 173 ? -20.960 10.118 18.996 1.00 95.56 173 GLY A N 1
ATOM 1364 C CA . GLY A 1 173 ? -22.263 10.766 18.984 1.00 95.56 173 GLY A CA 1
ATOM 1365 C C . GLY A 1 173 ? -22.215 12.100 18.245 1.00 95.56 173 GLY A C 1
ATOM 1366 O O . GLY A 1 173 ? -21.148 12.546 17.809 1.00 95.56 173 GLY A O 1
ATOM 1367 N N . ARG A 1 174 ? -23.378 12.755 18.135 1.00 95.75 174 ARG A N 1
ATOM 1368 C CA . ARG A 1 174 ? -23.518 14.062 17.466 1.00 95.75 174 ARG A CA 1
ATOM 1369 C C . ARG A 1 174 ? -22.662 15.145 18.128 1.00 95.75 174 ARG A C 1
ATOM 1371 O O . ARG A 1 174 ? -22.093 15.968 17.419 1.00 95.75 174 ARG A O 1
ATOM 1378 N N . GLU A 1 175 ? -22.498 15.095 19.450 1.00 97.06 175 GLU A N 1
ATOM 1379 C CA . GLU A 1 175 ? -21.634 16.024 20.193 1.00 97.06 175 GLU A CA 1
ATOM 1380 C C . GLU A 1 175 ? -20.175 15.951 19.730 1.00 97.06 175 GLU A C 1
ATOM 1382 O O . GLU A 1 175 ? -19.606 16.953 19.303 1.00 97.06 175 GLU A O 1
ATOM 1387 N N . CYS A 1 176 ? -19.581 14.751 19.719 1.00 97.56 176 CYS A N 1
ATOM 1388 C CA . CYS A 1 176 ? -18.208 14.558 19.245 1.00 97.56 176 CYS A CA 1
ATOM 1389 C C . CYS A 1 176 ? -18.040 14.970 17.776 1.00 97.56 176 CYS A C 1
ATOM 1391 O O . CYS A 1 176 ? -17.022 15.555 17.415 1.00 97.56 176 CYS A O 1
ATOM 1393 N N . GLN A 1 177 ? -19.040 14.707 16.930 1.00 97.06 177 GLN A N 1
ATOM 1394 C CA . GLN A 1 177 ? -19.017 15.151 15.538 1.00 97.06 177 GLN A CA 1
ATOM 1395 C C . GLN A 1 177 ? -19.025 16.683 15.427 1.00 97.06 177 GLN A C 1
ATOM 1397 O O . GLN A 1 177 ? -18.240 17.238 14.660 1.00 97.06 177 GLN A O 1
ATOM 1402 N N . ARG A 1 178 ? -19.877 17.372 16.199 1.00 97.00 178 ARG A N 1
ATOM 1403 C CA . ARG A 1 178 ? -19.970 18.840 16.225 1.00 97.00 178 ARG A CA 1
ATOM 1404 C C . ARG A 1 178 ? -18.665 19.474 16.703 1.00 97.00 178 ARG A C 1
ATOM 1406 O O . ARG A 1 178 ? -18.206 20.434 16.093 1.00 97.00 178 ARG A O 1
ATOM 1413 N N . LEU A 1 179 ? -18.052 18.913 17.744 1.00 97.06 179 LEU A N 1
ATOM 1414 C CA . LEU A 1 179 ? -16.788 19.402 18.297 1.00 97.06 179 LEU A CA 1
ATOM 1415 C C . LEU A 1 179 ? -15.601 19.163 17.352 1.00 97.06 179 LEU A C 1
ATOM 1417 O O . LEU A 1 179 ? -14.740 20.027 17.223 1.00 97.06 179 LEU A O 1
ATOM 1421 N N . ALA A 1 180 ? -15.577 18.040 16.629 1.00 96.25 180 ALA A N 1
ATOM 1422 C CA . ALA A 1 180 ? -14.563 17.787 15.604 1.00 96.25 180 ALA A CA 1
ATOM 1423 C C . ALA A 1 180 ? -14.807 18.540 14.287 1.00 96.25 180 ALA A C 1
ATOM 1425 O O . ALA A 1 180 ? -13.891 18.632 13.466 1.00 96.25 180 ALA A O 1
ATOM 1426 N N . TRP A 1 181 ? -16.016 19.062 14.046 1.00 96.19 181 TRP A N 1
ATOM 1427 C CA . TRP A 1 181 ? -16.403 19.657 12.763 1.00 96.19 181 TRP A CA 1
ATOM 1428 C C . TRP A 1 181 ? -15.473 20.775 12.265 1.00 96.19 181 TRP A C 1
ATOM 1430 O O . TRP A 1 181 ? -15.146 20.751 11.076 1.00 96.19 181 TRP A O 1
ATOM 1440 N N . PRO A 1 182 ? -14.985 21.718 13.103 1.00 96.56 182 PRO A N 1
ATOM 1441 C CA . PRO A 1 182 ? -14.083 22.775 12.648 1.00 96.56 182 PRO A CA 1
ATOM 1442 C C . PRO A 1 182 ? -12.821 22.249 11.956 1.00 96.56 182 PRO A C 1
ATOM 1444 O O . PRO A 1 182 ? -12.413 22.821 10.947 1.00 96.56 182 PRO A O 1
ATOM 1447 N N . ALA A 1 183 ? -12.254 21.145 12.451 1.00 94.69 183 ALA A N 1
ATOM 1448 C CA . ALA A 1 183 ? -11.109 20.479 11.835 1.00 94.69 183 ALA A CA 1
ATOM 1449 C C . ALA A 1 183 ? -11.540 19.529 10.705 1.00 94.69 183 ALA A C 1
ATOM 1451 O O . ALA A 1 183 ? -10.950 19.529 9.627 1.00 94.69 183 ALA A O 1
ATOM 1452 N N . HIS A 1 184 ? -12.602 18.744 10.919 1.00 95.69 184 HIS A N 1
ATOM 1453 C CA . HIS A 1 184 ? -13.057 17.731 9.966 1.00 95.69 184 HIS A CA 1
ATOM 1454 C C . HIS A 1 184 ? -13.524 18.318 8.628 1.00 95.69 184 HIS A C 1
ATOM 1456 O O . HIS A 1 184 ? -13.250 17.748 7.569 1.00 95.69 184 HIS A O 1
ATOM 1462 N N . LYS A 1 185 ? -14.209 19.469 8.652 1.00 94.94 185 LYS A N 1
ATOM 1463 C CA . LYS A 1 185 ? -14.781 20.097 7.451 1.00 94.94 185 LYS A CA 1
ATOM 1464 C C . LYS A 1 185 ? -13.741 20.407 6.371 1.00 94.94 185 LYS A C 1
ATOM 1466 O O . LYS A 1 185 ? -14.099 20.447 5.201 1.00 94.94 185 LYS A O 1
ATOM 1471 N N . LEU A 1 186 ? -12.474 20.592 6.753 1.00 94.69 186 LEU A N 1
ATOM 1472 C CA . LEU A 1 186 ? -11.378 20.918 5.836 1.00 94.69 186 LEU A CA 1
ATOM 1473 C C . LEU A 1 186 ? -11.096 19.794 4.827 1.00 94.69 186 LEU A C 1
ATOM 1475 O O . LEU A 1 186 ? -10.630 20.061 3.724 1.00 94.69 186 LEU A O 1
ATOM 1479 N N . PHE A 1 187 ? -11.389 18.543 5.189 1.00 91.56 187 PHE A N 1
ATOM 1480 C CA . PHE A 1 187 ? -11.114 17.364 4.360 1.00 91.56 187 PHE A CA 1
ATOM 1481 C C . PHE A 1 187 ? -12.343 16.468 4.144 1.00 91.56 187 PHE A C 1
ATOM 1483 O O . PHE A 1 187 ? -12.244 15.417 3.510 1.00 91.56 187 PHE A O 1
ATOM 1490 N N . CYS A 1 188 ? -13.512 16.862 4.652 1.00 95.12 188 CYS A N 1
ATOM 1491 C CA . CYS A 1 188 ? -14.758 16.135 4.441 1.00 95.12 188 CYS A CA 1
ATOM 1492 C C . CYS A 1 188 ? -15.226 16.293 2.984 1.00 95.12 188 CYS A C 1
ATOM 1494 O O . CYS A 1 188 ? -15.759 17.336 2.608 1.00 95.12 188 CYS A O 1
ATOM 1496 N N . LYS A 1 189 ? -15.036 15.249 2.171 1.00 85.62 189 LYS A N 1
ATOM 1497 C CA . LYS A 1 189 ? -15.557 15.154 0.799 1.00 85.62 189 LYS A CA 1
ATOM 1498 C C . LYS A 1 189 ? -16.651 14.090 0.758 1.00 85.62 189 LYS A C 1
ATOM 1500 O O . LYS A 1 189 ? -16.449 13.007 1.306 1.00 85.62 189 LYS A O 1
ATOM 1505 N N . GLY A 1 190 ? -17.804 14.446 0.199 1.00 63.25 190 GLY A N 1
ATOM 1506 C CA . GLY A 1 190 ? -18.941 13.552 -0.037 1.00 63.25 190 GLY A CA 1
ATOM 1507 C C . GLY A 1 190 ? -19.087 13.272 -1.518 1.00 63.25 190 GLY A C 1
ATOM 1508 O O . GLY A 1 190 ? -18.661 14.155 -2.297 1.00 63.25 190 GLY A O 1
#

Radius of gyration: 20.53 Å; chains: 1; bounding box: 50×40×46 Å

Foldseek 3Di:
DDQDDDDPVRFGQLVLQLLVFLLVQLLVLLVQLQPCVPPDGDFKDKTWFAGVVNVRDDDVCLVPDPDQDPPVVQVVCVVVVHIGIDIGGNVRRDQRAAPVNVVVVQVVQPVVPDDDDGDVVSVVSRHDDPVSPDDRPDCVVVDDPFAAAPQPRHTDPDQWDADPQQSPHTHNDPVSCVVCCVVCVVPRHD